Protein 3A7R (pdb70)

InterPro domains:
  IPR004143 Biotinyl protein ligase (BPL) and lipoyl protein ligase (LPL), catalytic domain [PF21948] (13-208)
  IPR004143 Biotinyl protein ligase (BPL) and lipoyl protein ligase (LPL), catalytic domain [PS51733] (29-216)
  IPR004562 Lipoyltransferase/lipoate-protein ligase [PTHR12561] (5-334)
  IPR004562 Lipoyltransferase/lipoate-protein ligase [TIGR00545] (1-329)
  IPR019491 Lipoate protein ligase, C-terminal [PF10437] (249-332)
  IPR023741 Lipoate-protein ligase A [MF_01602] (1-338)
  IPR045864 Class II Aminoacyl-tRNA synthetase/Biotinyl protein ligase (BPL) and lipoyl protein ligase (LPL) [G3DSA:3.30.930.10] (2-249)
  IPR045864 Class II Aminoacyl-tRNA synthetase/Biotinyl protein ligase (BPL) and lipoyl protein ligase (LPL) [SSF55681] (3-247)

GO terms:
  GO:0005829 cytosol (C, IDA)
  GO:0016979 lipoate-protein ligase activity (F, IDA)
  GO:0009249 protein lipoylation (P, IMP)
  GO:0016979 lipoate-protein ligase activity (F, IMP)
  GO:0017118 lipoyltransferase activity (F, IDA)
  GO:0009249 protein lipoylation (P, IDA)

B-factor: mean 19.33, std 10.92, range [5.21, 77.29]

CATH classification: 3.30.930.10 (+1 more: 3.30.390.50)

Secondary structure (DSSP, 8-state):
--EEEEEE----HHHHHHHHHHHHHH--TT-EEEEEE--SSEEEE-TT--HHHHS-HHHHHHTTPEEEE-SS-S--EEE-TTEEEEEEEEETTT--HHHHHHHHHHHHHHTT--EEEETTTEEEE--TTS-EEEEEEEEEE-SSEEEEEEEEESS--HHHHHHHTSPPP-EEEE-SPPP----B--GGGT-TT--HHHHHHHHHHHHHHHHT-----EEE-TTS----TTHHHHHHHHHSHHHHTTTSPPEEEEEEEEETTEEEEEEEEEETTEEEEEEEEE--S--HHHHHHHHHTTT-BSSHHHHHHHHHHTTTT-GGGHHHHHHHHHHHHHHH-

Solvent-accessible surface area: 15745 Å² total; per-residue (Å²): 117,45,9,60,8,0,35,9,79,4,100,30,2,52,10,0,8,0,0,3,52,7,2,0,132,83,7,72,81,107,28,48,0,0,1,1,10,44,0,42,44,0,0,5,0,0,90,38,0,4,0,9,79,19,1,1,10,71,64,5,95,111,66,133,8,96,8,0,0,15,28,0,37,30,19,11,41,2,6,16,74,13,0,0,4,2,0,12,4,8,6,74,141,74,28,66,63,84,48,6,20,47,4,0,37,88,1,1,104,83,45,61,3,98,19,104,60,42,80,207,51,24,9,17,2,154,44,153,124,32,82,30,29,0,1,9,14,8,55,38,100,36,195,62,34,0,1,2,12,6,14,0,10,6,98,5,61,56,88,62,25,58,48,4,19,77,35,46,193,31,118,16,76,38,145,40,90,94,33,128,164,51,170,41,16,10,0,25,127,62,41,114,61,14,59,26,111,84,1,9,114,13,1,16,82,14,2,10,82,90,44,67,52,155,34,158,43,67,103,20,33,71,136,158,91,15,143,23,75,105,9,78,128,19,62,64,128,13,35,30,39,102,17,3,44,4,66,5,34,41,10,41,6,63,5,71,67,171,25,135,35,7,8,4,60,0,56,0,49,1,89,172,2,76,0,54,130,15,51,29,96,43,88,11,166,69,49,55,3,4,118,29,1,18,57,112,0,125,43,13,27,1,71,6,66,60,0,46,106,46,0,64,56,1,34,130,103,45,78,147,23,78,134,31,2,119,62,0,0,65,40,0,5,36,22,3,90

Radius of gyration: 23.1 Å; Cα contacts (8 Å, |Δi|>4): 699; chains: 1; bounding box: 62×60×44 Å

Organism: Escherichia coli (strain K12) (NCBI:txid83333)

Nearest PDB structures (foldseek):
  4tvw-assembly1_A  TM=9.971E-01  e=3.485E-72  Escherichia coli
  3a7a-assembly1_A  TM=9.968E-01  e=8.208E-72  Escherichia coli K-12
  2e5a-assembly1_A  TM=9.126E-01  e=1.790E-37  Bos taurus
  8crj-assembly1_A  TM=8.082E-01  e=4.152E-35  Listeria monocytogenes
  5ij6-assembly1_A  TM=6.477E-01  e=2.217E-25  Enterococcus faecalis V583

Structure (mmCIF, N/CA/C/O backbone):
data_3A7R
#
_entry.id   3A7R
#
_cell.length_a   102.298
_cell.length_b   102.298
_cell.length_c   221.252
_cell.angle_alpha   90.00
_cell.angle_beta   90.00
_cell.angle_gamma   120.00
#
_symmetry.space_group_name_H-M   'P 61 2 2'
#
loop_
_entity.id
_entity.type
_entity.pdbx_description
1 polymer 'Lipoate-protein ligase A'
2 non-polymer "5'-O-[(R)-({5-[(3R)-1,2-DITHIOLAN-3-YL]PENTANOYL}OXY)(HYDROXY)PHOSPHORYL]ADENOSINE"
3 non-polymer 'SULFATE ION'
4 non-polymer 'MAGNESIUM ION'
5 water water
#
loop_
_atom_site.group_PDB
_atom_site.id
_atom_site.type_symbol
_atom_site.label_atom_id
_atom_site.label_alt_id
_atom_site.label_comp_id
_atom_site.label_asym_id
_atom_site.label_entity_id
_atom_site.label_seq_id
_atom_site.pdbx_PDB_ins_code
_atom_site.Cartn_x
_atom_site.Cartn_y
_atom_site.Cartn_z
_atom_site.occupancy
_atom_site.B_iso_or_equiv
_atom_site.auth_seq_id
_atom_site.auth_comp_id
_atom_site.auth_asym_id
_atom_site.auth_atom_id
_atom_site.pdbx_PDB_model_num
ATOM 1 N N . SER A 1 1 ? -39.558 -34.155 30.272 1.00 24.37 1 SER A N 1
ATOM 2 C CA . SER A 1 1 ? -38.839 -33.530 29.111 1.00 24.76 1 SER A CA 1
ATOM 3 C C . SER A 1 1 ? -38.586 -34.533 27.989 1.00 20.14 1 SER A C 1
ATOM 4 O O . SER A 1 1 ? -38.428 -35.726 28.246 1.00 23.15 1 SER A O 1
ATOM 7 N N . THR A 1 2 ? -38.658 -34.086 26.741 1.00 16.70 2 THR A N 1
ATOM 8 C CA . THR A 1 2 ? -38.437 -35.011 25.631 1.00 15.31 2 THR A CA 1
ATOM 9 C C . THR A 1 2 ? -37.002 -34.975 25.122 1.00 14.69 2 THR A C 1
ATOM 10 O O . THR A 1 2 ? -36.657 -35.745 24.240 1.00 15.29 2 THR A O 1
ATOM 14 N N . LEU A 1 3 ? -36.208 -34.018 25.591 1.00 11.74 3 LEU A N 1
ATOM 15 C CA . LEU A 1 3 ? -34.858 -33.826 25.058 1.00 12.99 3 LEU A CA 1
ATOM 16 C C . LEU A 1 3 ? -33.815 -34.427 25.983 1.00 13.34 3 LEU A C 1
ATOM 17 O O . LEU A 1 3 ? -33.974 -34.413 27.200 1.00 12.19 3 LEU A O 1
ATOM 22 N N . ARG A 1 4 ? -32.673 -34.798 25.411 1.00 12.43 4 ARG A N 1
ATOM 23 C CA . ARG A 1 4 ? -31.493 -35.031 26.214 1.00 11.38 4 ARG A CA 1
ATOM 24 C C . ARG A 1 4 ? -30.280 -34.438 25.507 1.00 11.50 4 ARG A C 1
ATOM 25 O O . ARG A 1 4 ? -30.183 -34.519 24.280 1.00 11.15 4 ARG A O 1
ATOM 33 N N . LEU A 1 5 ? -29.463 -33.711 26.266 1.00 9.88 5 LEU A N 1
ATOM 34 C CA . LEU A 1 5 ? -28.287 -33.015 25.747 1.00 9.51 5 LEU A CA 1
ATOM 35 C C . LEU A 1 5 ? -27.026 -33.573 26.393 1.00 10.45 5 LEU A C 1
ATOM 36 O O . LEU A 1 5 ? -26.869 -33.506 27.610 1.00 10.39 5 LEU A O 1
ATOM 41 N N . LEU A 1 6 ? -26.159 -34.193 25.595 1.00 9.58 6 LEU A N 1
ATOM 42 C CA . LEU A 1 6 ? -24.989 -34.881 26.153 1.00 9.37 6 LEU A CA 1
ATOM 43 C C . LEU A 1 6 ? -23.722 -34.328 25.515 1.00 10.18 6 LEU A C 1
ATOM 44 O O . LEU A 1 6 ? -23.672 -34.132 24.306 1.00 9.14 6 LEU A O 1
ATOM 49 N N . ILE A 1 7 ? -22.748 -33.980 26.340 1.00 8.82 7 ILE A N 1
ATOM 50 C CA . ILE A 1 7 ? -21.507 -33.385 25.849 1.00 10.27 7 ILE A CA 1
ATOM 51 C C . ILE A 1 7 ? -20.401 -34.291 26.339 1.00 11.19 7 ILE A C 1
ATOM 52 O O . ILE A 1 7 ? -20.244 -34.477 27.559 1.00 11.14 7 ILE A O 1
ATOM 57 N N . SER A 1 8 ? -19.567 -34.766 25.415 1.00 9.33 8 SER A N 1
ATOM 58 C CA . SER A 1 8 ? -18.445 -35.614 25.802 1.00 10.38 8 SER A CA 1
ATOM 59 C C . SER A 1 8 ? -17.200 -34.781 26.093 1.00 9.34 8 SER A C 1
ATOM 60 O O . SER A 1 8 ? -16.805 -33.938 25.277 1.00 9.64 8 SER A O 1
ATOM 63 N N . ASP A 1 9 ? -16.499 -35.121 27.174 1.00 10.06 9 ASP A N 1
ATOM 64 C CA . ASP A 1 9 ? -15.157 -34.585 27.414 1.00 9.96 9 ASP A CA 1
ATOM 65 C C . ASP A 1 9 ? -14.034 -35.540 26.967 1.00 12.39 9 ASP A C 1
ATOM 66 O O . ASP A 1 9 ? -12.860 -35.223 27.128 1.00 15.07 9 ASP A O 1
ATOM 71 N N . SER A 1 10 ? -14.380 -36.701 26.419 1.00 9.50 10 SER A N 1
ATOM 72 C CA . SER A 1 10 ? -13.346 -37.611 25.876 1.00 8.11 10 SER A CA 1
ATOM 73 C C . SER A 1 10 ? -12.960 -37.184 24.458 1.00 8.92 10 SER A C 1
ATOM 74 O O . SER A 1 10 ? -13.839 -36.822 23.667 1.00 9.67 10 SER A O 1
ATOM 77 N N . TYR A 1 11 ? -11.690 -37.388 24.092 1.00 7.70 11 TYR A N 1
ATOM 78 C CA . TYR A 1 11 ? -11.218 -37.195 22.712 1.00 9.57 11 TYR A CA 1
ATOM 79 C C . TYR A 1 11 ? -10.888 -38.531 22.030 1.00 10.69 11 TYR A C 1
ATOM 80 O O . TYR A 1 11 ? -10.224 -38.576 20.998 1.00 8.48 11 TYR A O 1
ATOM 89 N N . ASP A 1 12 ? -11.423 -39.607 22.588 1.00 8.64 12 ASP A N 1
ATOM 90 C CA . ASP A 1 12 ? -11.174 -40.961 22.088 1.00 8.12 12 ASP A CA 1
ATOM 91 C C . ASP A 1 12 ? -12.387 -41.407 21.262 1.00 8.00 12 ASP A C 1
ATOM 92 O O . ASP A 1 12 ? -13.482 -41.521 21.801 1.00 9.13 12 ASP A O 1
ATOM 97 N N . PRO A 1 13 ? -12.197 -41.636 19.945 1.00 8.82 13 PRO A N 1
ATOM 98 C CA . PRO A 1 13 ? -13.321 -42.005 19.094 1.00 9.19 13 PRO A CA 1
ATOM 99 C C . PRO A 1 13 ? -13.936 -43.332 19.511 1.00 8.65 13 PRO A C 1
ATOM 100 O O . PRO A 1 13 ? -15.140 -43.526 19.377 1.00 9.15 13 PRO A O 1
ATOM 104 N N . TRP A 1 14 ? -13.141 -44.226 20.091 1.00 9.65 14 TRP A N 1
ATOM 105 C CA . TRP A 1 14 ? -13.706 -45.516 20.451 1.00 7.76 14 TRP A CA 1
ATOM 106 C C . TRP A 1 14 ? -14.658 -45.330 21.634 1.00 6.78 14 TRP A C 1
ATOM 107 O O . TRP A 1 14 ? -15.703 -45.963 21.684 1.00 8.73 14 TRP A O 1
ATOM 118 N N . PHE A 1 15 ? -14.238 -44.514 22.602 1.00 8.27 15 PHE A N 1
ATOM 119 C CA . PHE A 1 15 ? -15.059 -44.174 23.770 1.00 9.82 15 PHE A CA 1
ATOM 120 C C . PHE A 1 15 ? -16.338 -43.448 23.312 1.00 8.47 15 PHE A C 1
ATOM 121 O O . PHE A 1 15 ? -17.446 -43.777 23.725 1.00 9.04 15 PHE A O 1
ATOM 129 N N . ASN A 1 16 ? -16.172 -42.451 22.453 1.00 8.89 16 ASN A N 1
ATOM 130 C CA . ASN A 1 16 ? -17.308 -41.622 22.042 1.00 8.70 16 ASN A CA 1
ATOM 131 C C . ASN A 1 16 ? -18.299 -42.377 21.166 1.00 10.00 16 ASN A C 1
ATOM 132 O O . ASN A 1 16 ? -19.509 -42.234 21.336 1.00 7.64 16 ASN A O 1
ATOM 137 N N . LEU A 1 17 ? -17.799 -43.246 20.283 1.00 7.58 17 LEU A N 1
ATOM 138 C CA . LEU A 1 17 ? -18.700 -44.114 19.525 1.00 8.79 17 LEU A CA 1
ATOM 139 C C . LEU A 1 17 ? -19.413 -45.137 20.411 1.00 9.29 17 LEU A C 1
ATOM 140 O O . LEU A 1 17 ? -20.566 -45.478 20.163 1.00 8.72 17 LEU A O 1
ATOM 145 N N . ALA A 1 18 ? -18.715 -45.694 21.401 1.00 7.85 18 ALA A N 1
ATOM 146 C CA . ALA A 1 18 ? -19.399 -46.609 22.321 1.00 7.52 18 ALA A CA 1
ATOM 147 C C . ALA A 1 18 ? -20.489 -45.903 23.145 1.00 9.42 18 ALA A C 1
ATOM 148 O O . ALA A 1 18 ? -21.565 -46.466 23.378 1.00 9.86 18 ALA A O 1
ATOM 150 N N . VAL A 1 19 ? -20.213 -44.681 23.588 1.00 8.12 19 VAL A N 1
ATOM 151 C CA . VAL A 1 19 ? -21.239 -43.865 24.275 1.00 9.50 19 VAL A CA 1
ATOM 152 C C . VAL A 1 19 ? -22.444 -43.633 23.344 1.00 9.62 19 VAL A C 1
ATOM 153 O O . VAL A 1 19 ? -23.595 -43.870 23.713 1.00 9.02 19 VAL A O 1
ATOM 157 N N . GLU A 1 20 ? -22.163 -43.229 22.115 1.00 9.29 20 GLU A N 1
ATOM 158 C CA . GLU A 1 20 ? -23.216 -42.986 21.130 1.00 10.48 20 GLU A CA 1
ATOM 159 C C . GLU A 1 20 ? -24.088 -44.227 20.930 1.00 13.06 20 GLU A C 1
ATOM 160 O O . GLU A 1 20 ? -25.324 -44.153 20.988 1.00 10.94 20 GLU A O 1
ATOM 166 N N . GLU A 1 21 ? -23.444 -45.379 20.763 1.00 8.66 21 GLU A N 1
ATOM 167 C CA . GLU A 1 21 ? -24.173 -46.635 20.569 1.00 10.67 21 GLU A CA 1
ATOM 168 C C . GLU A 1 21 ? -25.008 -47.053 21.799 1.00 10.75 21 GLU A C 1
ATOM 169 O O . GLU A 1 21 ? -26.176 -47.418 21.668 1.00 9.25 21 GLU A O 1
ATOM 175 N N . CYS A 1 22 ? -24.437 -46.971 22.996 1.00 9.68 22 CYS A N 1
ATOM 176 C CA . CYS A 1 22 ? -25.207 -47.344 24.187 1.00 12.19 22 CYS A CA 1
ATOM 177 C C . CYS A 1 22 ? -26.373 -46.368 24.440 1.00 12.55 22 CYS A C 1
ATOM 178 O O . CYS A 1 22 ? -27.461 -46.784 24.828 1.00 11.51 22 CYS A O 1
ATOM 181 N N . ILE A 1 23 ? -26.126 -45.071 24.286 1.00 9.67 23 ILE A N 1
ATOM 182 C CA . ILE A 1 23 ? -27.194 -44.084 24.464 1.00 11.03 23 ILE A CA 1
ATOM 183 C C . ILE A 1 23 ? -28.328 -44.376 23.491 1.00 11.09 23 ILE A C 1
ATOM 184 O O . ILE A 1 23 ? -29.517 -44.394 23.866 1.00 13.11 23 ILE A O 1
ATOM 189 N N . PHE A 1 24 ? -27.949 -44.632 22.244 1.00 11.22 24 PHE A N 1
ATOM 190 C CA . PHE A 1 24 ? -28.900 -44.873 21.159 1.00 14.16 24 PHE A CA 1
ATOM 191 C C . PHE A 1 24 ? -29.772 -46.111 21.442 1.00 16.81 24 PHE A C 1
ATOM 192 O O . PHE A 1 24 ? -31.002 -46.065 21.301 1.00 13.30 24 PHE A O 1
ATOM 200 N N . ARG A 1 25 ? -29.140 -47.199 21.879 1.00 16.96 25 ARG A N 1
ATOM 201 C CA . ARG A 1 25 ? -29.866 -48.452 22.158 1.00 18.30 25 ARG A CA 1
ATOM 202 C C . ARG A 1 25 ? -30.863 -48.291 23.303 1.00 16.81 25 ARG A C 1
ATOM 203 O O . ARG A 1 25 ? -31.852 -49.009 23.373 1.00 18.46 25 ARG A O 1
ATOM 211 N N . GLN A 1 26 ? -30.540 -47.425 24.253 1.00 15.05 26 GLN A N 1
ATOM 212 C CA . GLN A 1 26 ? -31.288 -47.345 25.502 1.00 19.78 26 GLN A CA 1
ATOM 213 C C . GLN A 1 26 ? -32.307 -46.193 25.462 1.00 19.85 26 GLN A C 1
ATOM 214 O O . GLN A 1 26 ? -33.177 -46.105 26.313 1.00 19.53 26 GLN A O 1
ATOM 220 N N . MET A 1 27 ? -32.272 -45.394 24.400 1.00 17.53 27 MET A N 1
ATOM 221 C CA . MET A 1 27 ? -33.087 -44.174 24.312 1.00 18.86 27 MET A CA 1
ATOM 222 C C . MET A 1 27 ? -34.588 -44.509 24.407 1.00 15.90 27 MET A C 1
ATOM 223 O O . MET A 1 27 ? -35.080 -45.340 23.646 1.00 14.51 27 MET A O 1
ATOM 228 N N . PRO A 1 28 ? -35.334 -43.817 25.289 1.00 18.65 28 PRO A N 1
ATOM 229 C CA . PRO A 1 28 ? -36.798 -43.999 25.288 1.00 20.39 28 PRO A CA 1
ATOM 230 C C . PRO A 1 28 ? -37.401 -43.616 23.936 1.00 20.93 28 PRO A C 1
ATOM 231 O O . PRO A 1 28 ? -36.936 -42.668 23.311 1.00 21.92 28 PRO A O 1
ATOM 235 N N . ALA A 1 29 ? -38.535 -44.217 23.594 1.00 22.50 29 ALA A N 1
ATOM 236 C CA . ALA A 1 29 ? -39.200 -44.000 22.302 1.00 22.36 29 ALA A CA 1
ATOM 237 C C . ALA A 1 29 ? -39.458 -42.527 21.947 1.00 20.58 29 ALA A C 1
ATOM 238 O O . ALA A 1 29 ? -39.420 -42.144 20.779 1.00 22.99 29 ALA A O 1
ATOM 240 N N . THR A 1 30 ? -39.802 -41.721 22.937 1.00 18.19 30 THR A N 1
ATOM 241 C CA . THR A 1 30 ? -40.272 -40.361 22.677 1.00 20.52 30 THR A CA 1
ATOM 242 C C . THR A 1 30 ? -39.128 -39.335 22.800 1.00 19.07 30 THR A C 1
ATOM 243 O O . THR A 1 30 ? -39.347 -38.133 22.688 1.00 17.92 30 THR A O 1
ATOM 247 N N . GLN A 1 31 ? -37.939 -39.798 23.158 1.00 13.62 31 GLN A N 1
ATOM 248 C CA . GLN A 1 31 ? -36.835 -38.873 23.415 1.00 14.42 31 GLN A CA 1
ATOM 249 C C . GLN A 1 31 ? -36.179 -38.381 22.120 1.00 13.32 31 GLN A C 1
ATOM 250 O O . GLN A 1 31 ? -36.140 -39.105 21.113 1.00 13.36 31 GLN A O 1
ATOM 256 N N . ARG A 1 32 ? -35.641 -37.162 22.158 1.00 11.12 32 ARG A N 1
ATOM 257 C CA . ARG A 1 32 ? -34.677 -36.704 21.148 1.00 11.57 32 ARG A CA 1
ATOM 258 C C . ARG A 1 32 ? -33.346 -36.343 21.803 1.00 11.39 32 ARG A C 1
ATOM 259 O O . ARG A 1 32 ? -33.314 -35.625 22.789 1.00 12.67 32 ARG A O 1
ATOM 267 N N . VAL A 1 33 ? -32.254 -36.859 21.255 1.00 11.07 33 VAL A N 1
ATOM 268 C CA . VAL A 1 33 ? -30.931 -36.713 21.870 1.00 9.40 33 VAL A CA 1
ATOM 269 C C . VAL A 1 33 ? -30.057 -35.843 20.981 1.00 7.11 33 VAL A C 1
ATOM 270 O O . VAL A 1 33 ? -30.018 -36.028 19.753 1.00 10.78 33 VAL A O 1
ATOM 274 N N . LEU A 1 34 ? -29.352 -34.899 21.595 1.00 7.74 34 LEU A N 1
ATOM 275 C CA . LEU A 1 34 ? -28.212 -34.274 20.942 1.00 9.16 34 LEU A CA 1
ATOM 276 C C . LEU A 1 34 ? -26.959 -34.638 21.710 1.00 8.35 34 LEU A C 1
ATOM 277 O O . LEU A 1 34 ? -26.882 -34.427 22.915 1.00 9.43 34 LEU A O 1
ATOM 282 N N . PHE A 1 35 ? -25.989 -35.204 21.001 1.00 7.88 35 PHE A N 1
ATOM 283 C CA . PHE A 1 35 ? -24.697 -35.556 21.584 1.00 8.10 35 PHE A CA 1
ATOM 284 C C . PHE A 1 35 ? -23.623 -34.778 20.822 1.00 8.08 35 PHE A C 1
ATOM 285 O O . PHE A 1 35 ? -23.590 -34.800 19.583 1.00 6.35 35 PHE A O 1
ATOM 293 N N . LEU A 1 36 ? -22.803 -34.033 21.562 1.00 7.19 36 LEU A N 1
ATOM 294 C CA . LEU A 1 36 ? -21.771 -33.183 20.968 1.00 9.78 36 LEU A CA 1
ATOM 295 C C . LEU A 1 36 ? -20.384 -33.651 21.446 1.00 9.97 36 LEU A C 1
ATOM 296 O O . LEU A 1 36 ? -20.184 -33.917 22.637 1.00 9.50 36 LEU A O 1
ATOM 301 N N . TRP A 1 37 ? -19.465 -33.843 20.506 1.00 11.68 37 TRP A N 1
ATOM 302 C CA . TRP A 1 37 ? -18.233 -34.582 20.783 1.00 10.85 37 TRP A CA 1
ATOM 303 C C . TRP A 1 37 ? -17.137 -34.242 19.776 1.00 10.87 37 TRP A C 1
ATOM 304 O O . TRP A 1 37 ? -17.419 -33.736 18.685 1.00 9.05 37 TRP A O 1
ATOM 315 N N . ARG A 1 38 ? -15.892 -34.456 20.188 1.00 10.12 38 ARG A N 1
ATOM 316 C CA . ARG A 1 38 ? -14.722 -34.296 19.321 1.00 9.67 38 ARG A CA 1
ATOM 317 C C . ARG A 1 38 ? -13.806 -35.507 19.503 1.00 12.49 38 ARG A C 1
ATOM 318 O O . ARG A 1 38 ? -13.699 -36.053 20.610 1.00 9.74 38 ARG A O 1
ATOM 326 N N . ASN A 1 39 ? -12.992 -35.779 18.486 1.00 9.28 39 ASN A N 1
ATOM 327 C CA . ASN A 1 39 ? -11.982 -36.829 18.574 1.00 10.97 39 ASN A CA 1
ATOM 328 C C . ASN A 1 39 ? -10.624 -36.263 18.186 1.00 10.84 39 ASN A C 1
ATOM 329 O O . ASN A 1 39 ? -10.505 -35.536 17.189 1.00 10.18 39 ASN A O 1
ATOM 334 N N . ALA A 1 40 ? -9.604 -36.581 18.970 1.00 10.85 40 ALA A N 1
ATOM 335 C CA . ALA A 1 40 ? -8.222 -36.274 18.576 1.00 10.42 40 ALA A CA 1
ATOM 336 C C . ALA A 1 40 ? -7.790 -37.226 17.451 1.00 12.98 40 ALA A C 1
ATOM 337 O O . ALA A 1 40 ? -8.314 -38.337 17.338 1.00 14.05 40 ALA A O 1
ATOM 339 N N . ASP A 1 41 ? -6.859 -36.774 16.615 1.00 11.85 41 ASP A N 1
ATOM 340 C CA . ASP A 1 41 ? -6.231 -37.604 15.564 1.00 12.71 41 ASP A CA 1
ATOM 341 C C . ASP A 1 41 ? -6.867 -38.971 15.320 1.00 10.92 41 ASP A C 1
ATOM 342 O O . ASP A 1 41 ? -6.372 -39.991 15.808 1.00 11.51 41 ASP A O 1
ATOM 347 N N . THR A 1 42 ? -7.827 -39.016 14.409 1.00 10.20 42 THR A N 1
ATOM 348 C CA . THR A 1 42 ? -8.544 -40.249 14.112 1.00 12.57 42 THR A CA 1
ATOM 349 C C . THR A 1 42 ? -8.928 -40.217 12.641 1.00 11.05 42 THR A C 1
ATOM 350 O O . THR A 1 42 ? -9.240 -39.147 12.106 1.00 12.39 42 THR A O 1
ATOM 354 N N . VAL A 1 43 ? -8.992 -41.385 12.011 1.00 10.75 43 VAL A N 1
ATOM 355 C CA . VAL A 1 43 ? -9.753 -41.532 10.764 1.00 11.84 43 VAL A CA 1
ATOM 356 C C . VAL A 1 43 ? -10.937 -42.462 11.026 1.00 13.21 43 VAL A C 1
ATOM 357 O O . VAL A 1 43 ? -10.785 -43.511 11.662 1.00 11.27 43 VAL A O 1
ATOM 361 N N . VAL A 1 44 ? -12.140 -41.980 10.719 1.00 10.56 44 VAL A N 1
ATOM 362 C CA . VAL A 1 44 ? -13.337 -42.769 10.981 1.00 8.34 44 VAL A CA 1
ATOM 363 C C . VAL A 1 44 ? -13.867 -43.254 9.653 1.00 9.18 44 VAL A C 1
ATOM 364 O O . VAL A 1 44 ? -14.079 -42.461 8.744 1.00 9.74 44 VAL A O 1
ATOM 368 N N . ILE A 1 45 ? -14.084 -44.556 9.539 1.00 8.22 45 ILE A N 1
ATOM 369 C CA . ILE A 1 45 ? -14.559 -45.126 8.296 1.00 10.45 45 ILE A CA 1
ATOM 370 C C . ILE A 1 45 ? -15.961 -45.674 8.502 1.00 10.65 45 ILE A C 1
ATOM 371 O O . ILE A 1 45 ? -16.344 -46.022 9.617 1.00 10.58 45 ILE A O 1
ATOM 376 N N . GLY A 1 46 ? -16.707 -45.806 7.410 1.00 11.21 46 GLY A N 1
ATOM 377 C CA . GLY A 1 46 ? -18.071 -46.302 7.487 1.00 9.88 46 GLY A CA 1
ATOM 378 C C . GLY A 1 46 ? -18.090 -47.800 7.700 1.00 13.04 46 GLY A C 1
ATOM 379 O O . GLY A 1 46 ? -17.083 -48.484 7.501 1.00 10.54 46 GLY A O 1
ATOM 380 N N . ARG A 1 47 ? -19.250 -48.298 8.097 1.00 11.36 47 ARG A N 1
ATOM 381 C CA . ARG A 1 47 ? -19.423 -49.665 8.563 1.00 13.83 47 ARG A CA 1
ATOM 382 C C . ARG A 1 47 ? -18.926 -50.679 7.533 1.00 14.99 47 ARG A C 1
ATOM 383 O O . ARG A 1 47 ? -18.420 -51.730 7.893 1.00 14.47 47 ARG A O 1
ATOM 391 N N . ALA A 1 48 ? -19.119 -50.369 6.254 1.00 15.03 48 ALA A N 1
ATOM 392 C CA . ALA A 1 48 ? -18.862 -51.318 5.167 1.00 16.84 48 ALA A CA 1
ATOM 393 C C . ALA A 1 48 ? -17.550 -51.013 4.429 1.00 14.44 48 ALA A C 1
ATOM 394 O O . ALA A 1 48 ? -17.391 -51.367 3.264 1.00 14.75 48 ALA A O 1
ATOM 396 N N . GLN A 1 49 ? -16.637 -50.292 5.066 1.00 11.02 49 GLN A N 1
ATOM 397 C CA . GLN A 1 49 ? -15.431 -49.872 4.364 1.00 10.65 49 GLN A CA 1
ATOM 398 C C . GLN A 1 49 ? -14.217 -50.775 4.583 1.00 12.86 49 GLN A C 1
ATOM 399 O O . GLN A 1 49 ? -14.104 -51.471 5.585 1.00 11.77 49 GLN A O 1
ATOM 405 N N . ASN A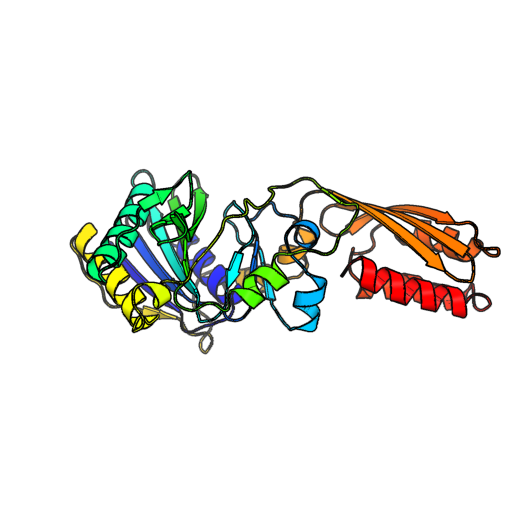 1 50 ? -13.312 -50.732 3.617 1.00 13.36 50 ASN A N 1
ATOM 406 C CA . ASN A 1 50 ? -12.015 -51.370 3.724 1.00 12.69 50 ASN A CA 1
ATOM 407 C C . ASN A 1 50 ? -10.967 -50.312 4.070 1.00 9.59 50 ASN A C 1
ATOM 408 O O . ASN A 1 50 ? -10.719 -49.408 3.279 1.00 11.95 50 ASN A O 1
ATOM 413 N N . PRO A 1 51 ? -10.376 -50.384 5.279 1.00 10.27 51 PRO A N 1
ATOM 414 C CA . PRO A 1 51 ? -9.504 -49.310 5.741 1.00 10.86 51 PRO A CA 1
ATOM 415 C C . PRO A 1 51 ? -8.261 -49.153 4.875 1.00 13.15 51 PRO A C 1
ATOM 416 O O . PRO A 1 51 ? -7.793 -48.031 4.655 1.00 11.15 51 PRO A O 1
ATOM 420 N N . TRP A 1 52 ? -7.691 -50.279 4.460 1.00 13.51 52 TRP A N 1
ATOM 421 C CA . TRP A 1 52 ? -6.432 -50.272 3.713 1.00 13.31 52 TRP A CA 1
ATOM 422 C C . TRP A 1 52 ? -6.633 -49.599 2.345 1.00 14.58 52 TRP A C 1
ATOM 423 O O . TRP A 1 52 ? -5.699 -49.031 1.789 1.00 14.68 52 TRP A O 1
ATOM 434 N N . LYS A 1 53 ? -7.848 -49.698 1.803 1.00 13.83 53 LYS A N 1
ATOM 435 C CA . LYS A 1 53 ? -8.204 -49.038 0.541 1.00 14.63 53 LYS A CA 1
ATOM 436 C C . LYS A 1 53 ? -8.603 -47.565 0.701 1.00 16.31 53 LYS A C 1
ATOM 437 O O . LYS A 1 53 ? -8.316 -46.741 -0.170 1.00 16.33 53 LYS A O 1
ATOM 443 N N . GLU A 1 54 ? -9.188 -47.225 1.846 1.00 15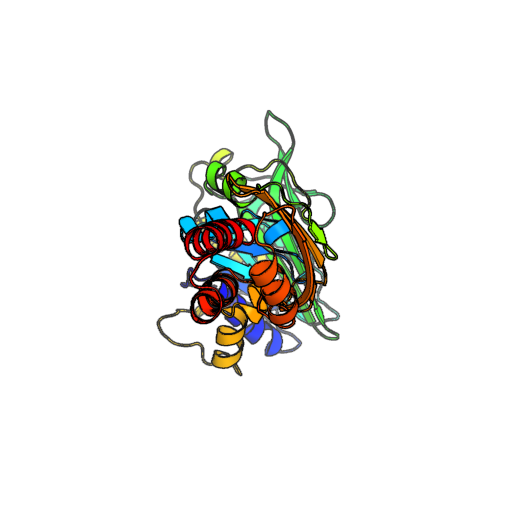.11 54 GLU A N 1
ATOM 444 C CA . GLU A 1 54 ? -9.796 -45.907 2.050 1.00 16.52 54 GLU A CA 1
ATOM 445 C C . GLU A 1 54 ? -8.915 -44.884 2.770 1.00 17.26 54 GLU A C 1
ATOM 446 O O . GLU A 1 54 ? -9.226 -43.693 2.759 1.00 19.78 54 GLU A O 1
ATOM 452 N N . CYS A 1 55 ? -7.867 -45.335 3.457 1.00 14.64 55 CYS A N 1
ATOM 453 C CA . CYS A 1 55 ? -6.988 -44.393 4.158 1.00 14.30 55 CYS A CA 1
ATOM 454 C C . CYS A 1 55 ? -5.569 -44.920 4.252 1.00 17.03 55 CYS A C 1
ATOM 455 O O . CYS A 1 55 ? -5.308 -46.078 3.944 1.00 18.44 55 CYS A O 1
ATOM 458 N N . ASN A 1 56 ? -4.639 -44.049 4.613 1.00 16.64 56 ASN A N 1
ATOM 459 C CA . ASN A 1 56 ? -3.256 -44.454 4.693 1.00 16.76 56 ASN A CA 1
ATOM 460 C C . ASN A 1 56 ? -2.944 -45.091 6.042 1.00 16.24 56 ASN A C 1
ATOM 461 O O . ASN A 1 56 ? -2.451 -44.435 6.942 1.00 14.58 56 ASN A O 1
ATOM 466 N N . THR A 1 57 ? -3.302 -46.362 6.180 1.00 15.78 57 THR A N 1
ATOM 467 C CA . THR A 1 57 ? -3.225 -47.059 7.449 1.00 15.68 57 THR A CA 1
ATOM 468 C C . THR A 1 57 ? -1.779 -47.119 7.938 1.00 17.23 57 THR A C 1
ATOM 469 O O . THR A 1 57 ? -1.515 -47.120 9.147 1.00 14.77 57 THR A O 1
ATOM 473 N N . ARG A 1 58 ? -0.838 -47.111 6.997 1.00 16.32 58 ARG A N 1
ATOM 474 C CA . ARG A 1 58 ? 0.580 -47.116 7.357 1.00 16.73 58 ARG A CA 1
ATOM 475 C C . ARG A 1 58 ? 1.005 -45.814 8.024 1.00 16.51 58 ARG A C 1
ATOM 476 O O . ARG A 1 58 ? 1.591 -45.826 9.108 1.00 16.40 58 ARG A O 1
ATOM 484 N N . ARG A 1 59 ? 0.718 -44.687 7.373 1.00 16.59 59 ARG A N 1
ATOM 485 C CA . ARG A 1 59 ? 1.030 -43.386 7.946 1.00 17.91 59 ARG A CA 1
ATOM 486 C C . ARG A 1 59 ? 0.314 -43.199 9.285 1.00 16.66 59 ARG A C 1
ATOM 487 O O . ARG A 1 59 ? 0.887 -42.675 10.237 1.00 15.94 59 ARG A O 1
ATOM 495 N N . MET A 1 60 ? -0.947 -43.614 9.353 1.00 14.97 60 MET A N 1
ATOM 496 C CA . MET A 1 60 ? -1.703 -43.495 10.603 1.00 15.69 60 MET A CA 1
ATOM 497 C C . MET A 1 60 ? -0.976 -44.219 11.740 1.00 16.85 60 MET A C 1
ATOM 498 O O . MET A 1 60 ? -0.874 -43.714 12.857 1.00 15.28 60 MET A O 1
ATOM 503 N N . GLU A 1 61 ? -0.565 -45.451 11.472 1.00 16.65 61 GLU A N 1
ATOM 504 C CA . GLU A 1 61 ? 0.116 -46.258 12.483 1.00 18.39 61 GLU A CA 1
ATOM 505 C C . GLU A 1 61 ? 1.424 -45.619 12.948 1.00 17.60 61 GLU A C 1
ATOM 506 O O . GLU A 1 61 ? 1.673 -45.522 14.139 1.00 18.41 61 GLU A O 1
ATOM 512 N N . GLU A 1 62 ? 2.198 -45.087 12.008 1.00 19.54 62 GLU A N 1
ATOM 513 C CA . GLU A 1 62 ? 3.422 -44.363 12.336 1.00 21.49 62 GLU A CA 1
ATOM 514 C C . GLU A 1 62 ? 3.136 -43.146 13.222 1.00 21.53 62 GLU A C 1
ATOM 515 O O . GLU A 1 62 ? 3.935 -42.802 14.078 1.00 18.20 62 GLU A O 1
ATOM 521 N N . ASP A 1 63 ? 2.054 -42.434 12.933 1.00 20.93 63 ASP A N 1
ATOM 522 C CA . ASP A 1 63 ? 1.815 -41.138 13.560 1.00 19.43 63 ASP A CA 1
ATOM 523 C C . ASP A 1 63 ? 0.814 -41.245 14.714 1.00 19.50 63 ASP A C 1
ATOM 524 O O . ASP A 1 63 ? 0.334 -40.233 15.211 1.00 21.47 63 ASP A O 1
ATOM 529 N N . ASN A 1 64 ? 0.477 -42.473 15.103 1.00 18.18 64 ASN A N 1
ATOM 530 C CA . ASN A 1 64 ? -0.502 -42.730 16.166 1.00 19.96 64 ASN A CA 1
ATOM 531 C C . ASN A 1 64 ? -1.836 -42.025 15.890 1.00 19.79 64 ASN A C 1
ATOM 532 O O . ASN A 1 64 ? -2.436 -41.422 16.780 1.00 21.04 64 ASN A O 1
ATOM 537 N N . VAL A 1 65 ? -2.279 -42.096 14.641 1.00 18.36 65 VAL A N 1
ATOM 538 C CA . VAL A 1 65 ? -3.650 -41.756 14.294 1.00 16.02 65 VAL A CA 1
ATOM 539 C C . VAL A 1 65 ? -4.540 -42.992 14.397 1.00 16.26 65 VAL A C 1
ATOM 540 O O . VAL A 1 65 ? -4.304 -43.992 13.741 1.00 14.66 65 VAL A O 1
ATOM 544 N N . ARG A 1 66 ? -5.598 -42.883 15.192 1.00 15.12 66 ARG A N 1
ATOM 545 C CA . ARG A 1 66 ? -6.493 -44.003 15.500 1.00 14.82 66 ARG A CA 1
ATOM 546 C C . ARG A 1 66 ? -7.464 -44.292 14.351 1.00 13.15 66 ARG A C 1
ATOM 547 O O . ARG A 1 66 ? -8.020 -43.365 13.766 1.00 14.89 66 ARG A O 1
ATOM 555 N N . LEU A 1 67 ? -7.654 -45.564 14.000 1.00 10.37 67 LEU A N 1
ATOM 556 C CA . LEU A 1 67 ? -8.726 -45.940 13.071 1.00 10.26 67 LEU A CA 1
ATOM 557 C C . LEU A 1 67 ? -9.951 -46.275 13.912 1.00 12.09 67 LEU A C 1
ATOM 558 O O . LEU A 1 67 ? -9.868 -47.109 14.817 1.00 11.68 67 LEU A O 1
ATOM 563 N N . ALA A 1 68 ? -11.105 -45.762 13.503 1.00 9.00 68 ALA A N 1
ATOM 564 C CA . ALA A 1 68 ? -12.351 -46.185 14.109 1.00 9.16 68 ALA A CA 1
ATOM 565 C C . ALA A 1 68 ? -13.364 -46.479 13.025 1.00 9.75 68 ALA A C 1
ATOM 566 O O . ALA A 1 68 ? -13.592 -45.660 12.127 1.00 10.57 68 ALA A O 1
ATOM 568 N N . ARG A 1 69 ? -13.926 -47.681 13.071 1.00 10.02 69 ARG A N 1
ATOM 569 C CA . ARG A 1 69 ? -15.073 -48.003 12.240 1.00 9.22 69 ARG A CA 1
ATOM 570 C C . ARG A 1 69 ? -16.338 -47.630 12.999 1.00 11.52 69 ARG A C 1
ATOM 571 O O . ARG A 1 69 ? -16.559 -48.085 14.131 1.00 10.02 69 ARG A O 1
ATOM 579 N N . ARG A 1 70 ? -17.201 -46.854 12.345 1.00 9.30 70 ARG A N 1
ATOM 580 C CA . ARG A 1 70 ? -18.487 -46.503 12.937 1.00 10.59 70 ARG A CA 1
ATOM 581 C C . ARG A 1 70 ? -19.587 -47.443 12.433 1.00 10.75 70 ARG A C 1
ATOM 582 O O . ARG A 1 70 ? -19.379 -48.223 11.491 1.00 10.60 70 ARG A O 1
ATOM 590 N N . SER A 1 71 ? -20.780 -47.323 13.010 1.00 8.11 71 SER A N 1
ATOM 591 C CA . SER A 1 71 ? -21.855 -48.264 12.744 1.00 13.07 71 SER A CA 1
ATOM 592 C C . SER A 1 71 ? -22.744 -47.744 11.619 1.00 14.31 71 SER A C 1
ATOM 593 O O . SER A 1 71 ? -23.488 -48.507 10.993 1.00 15.21 71 SER A O 1
ATOM 596 N N . SER A 1 72 ? -22.593 -46.463 11.295 1.00 11.11 72 SER A N 1
ATOM 597 C CA . SER A 1 72 ? -23.324 -45.877 10.171 1.00 12.73 72 SER A CA 1
ATOM 598 C C . SER A 1 72 ? -22.650 -46.190 8.832 1.00 13.87 72 SER A C 1
ATOM 599 O O . SER A 1 72 ? -21.518 -46.676 8.795 1.00 12.56 72 SER A O 1
ATOM 602 N N . GLY A 1 73 ? -23.316 -45.818 7.740 1.00 12.35 73 GLY A N 1
ATOM 603 C CA . GLY A 1 73 ? -22.743 -45.942 6.388 1.00 14.16 73 GLY A CA 1
ATOM 604 C C . GLY A 1 73 ? -21.758 -44.847 6.000 1.00 15.51 73 GLY A C 1
ATOM 605 O O . GLY A 1 73 ? -21.274 -44.079 6.855 1.00 11.00 73 GLY A O 1
ATOM 606 N N . GLY A 1 74 ? -21.433 -44.791 4.704 1.00 12.83 74 GLY A N 1
ATOM 607 C CA . GLY A 1 74 ? -20.653 -43.691 4.161 1.00 10.61 74 GLY A CA 1
ATOM 608 C C . GLY A 1 74 ? -19.144 -43.879 4.226 1.00 12.38 74 GLY A C 1
ATOM 609 O O . GLY A 1 74 ? -18.643 -45.007 4.336 1.00 12.24 74 GLY A O 1
ATOM 610 N N . GLY A 1 75 ? -18.418 -42.787 4.026 1.00 10.67 75 GLY A N 1
ATOM 611 C CA . GLY A 1 75 ? -16.997 -42.860 3.721 1.00 11.96 75 GLY A CA 1
ATOM 612 C C . GLY A 1 75 ? -16.069 -42.417 4.847 1.00 12.27 75 GLY A C 1
ATOM 613 O O . GLY A 1 75 ? -16.501 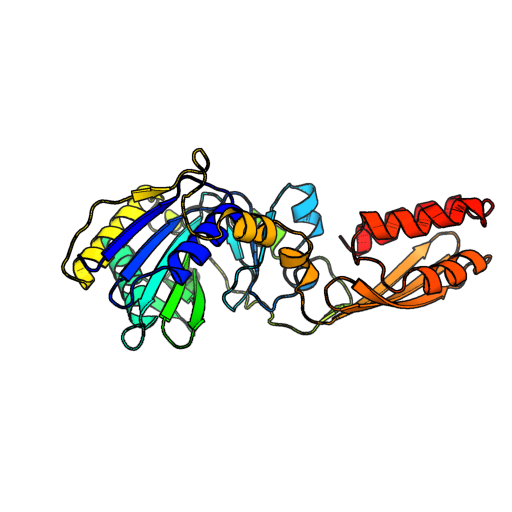-42.178 5.985 1.00 11.02 75 GLY A O 1
ATOM 614 N N . ALA A 1 76 ? -14.805 -42.208 4.492 1.00 11.36 76 ALA A N 1
ATOM 615 C CA . ALA A 1 76 ? -13.719 -42.062 5.457 1.00 9.72 76 ALA A CA 1
ATOM 616 C C . ALA A 1 76 ? -13.431 -40.590 5.659 1.00 10.15 76 ALA A C 1
ATOM 617 O O . ALA A 1 76 ? -13.208 -39.867 4.673 1.00 11.11 76 ALA A O 1
ATOM 619 N N . VAL A 1 77 ? -13.409 -40.149 6.921 1.00 8.68 77 VAL A N 1
ATOM 620 C CA . VAL A 1 77 ? -13.124 -38.750 7.245 1.00 8.55 77 VAL A CA 1
ATOM 621 C C . VAL A 1 77 ? -12.041 -38.668 8.306 1.00 9.64 77 VAL A C 1
ATOM 622 O O . VAL A 1 77 ? -11.868 -39.588 9.088 1.00 9.61 77 VAL A O 1
ATOM 626 N N . PHE A 1 78 ? -11.367 -37.528 8.370 1.00 9.51 78 PHE A N 1
ATOM 627 C CA . PHE A 1 78 ? -10.312 -37.315 9.359 1.00 9.98 78 PHE A CA 1
ATOM 628 C C . PHE A 1 78 ? -10.781 -36.320 10.419 1.00 10.65 78 PHE A C 1
ATOM 629 O O . PHE A 1 78 ? -11.429 -35.322 10.087 1.00 11.17 78 PHE A O 1
ATOM 637 N N . HIS A 1 79 ? -10.510 -36.640 11.689 1.00 9.38 79 HIS A N 1
ATOM 638 C CA . HIS A 1 79 ? -10.891 -35.812 12.832 1.00 10.54 79 HIS A CA 1
ATOM 639 C C . HIS A 1 79 ? -9.618 -35.422 13.542 1.00 11.14 79 HIS A C 1
ATOM 640 O O . HIS A 1 79 ? -8.818 -36.285 13.905 1.00 10.75 79 HIS A O 1
ATOM 647 N N . ASP A 1 80 ? -9.494 -34.138 13.854 1.00 10.73 80 ASP A N 1
ATOM 648 C CA . ASP A 1 80 ? -8.658 -33.692 14.957 1.00 9.68 80 ASP A CA 1
ATOM 649 C C . ASP A 1 80 ? -9.482 -32.711 15.794 1.00 12.14 80 ASP A C 1
ATOM 650 O O . ASP A 1 80 ? -10.713 -32.665 15.659 1.00 9.40 80 ASP A O 1
ATOM 655 N N . LEU A 1 81 ? -8.860 -32.096 16.792 1.00 10.57 81 LEU A N 1
ATOM 656 C CA . LEU A 1 81 ? -9.622 -31.218 17.678 1.00 11.90 81 LEU A CA 1
ATOM 657 C C . LEU A 1 81 ? -10.230 -30.018 16.935 1.00 11.96 81 LEU A C 1
ATOM 658 O O . LEU A 1 81 ? -11.108 -29.340 17.465 1.00 12.24 81 LEU A O 1
ATOM 663 N N . GLY A 1 82 ? -9.740 -29.739 15.729 1.00 13.03 82 GLY A N 1
ATOM 664 C CA . GLY A 1 82 ? -10.360 -28.716 14.863 1.00 11.82 82 GLY A CA 1
ATOM 665 C C . GLY A 1 82 ? -11.644 -29.159 14.175 1.00 10.13 82 GLY A C 1
ATOM 666 O O . GLY A 1 82 ? -12.234 -28.418 13.376 1.00 12.03 82 GLY A O 1
ATOM 667 N N . ASN A 1 83 ? -12.048 -30.396 14.440 1.00 11.33 83 ASN A N 1
ATOM 668 C CA . ASN A 1 83 ? -13.279 -30.952 13.890 1.00 11.18 83 ASN A CA 1
ATOM 669 C C . ASN A 1 83 ? -14.272 -31.147 15.036 1.00 10.97 83 ASN A C 1
ATOM 670 O O . ASN A 1 83 ? -13.892 -31.614 16.106 1.00 11.00 83 ASN A O 1
ATOM 675 N N . THR A 1 84 ? -15.532 -30.788 14.805 1.00 10.56 84 THR A N 1
ATOM 676 C CA . THR A 1 84 ? -16.578 -30.959 15.804 1.00 11.77 84 THR A CA 1
ATOM 677 C C . THR A 1 84 ? -17.625 -31.934 15.259 1.00 11.62 84 THR A C 1
ATOM 678 O O . THR A 1 84 ? -17.928 -31.898 14.071 1.00 12.77 84 THR A O 1
ATOM 682 N N . CYS A 1 85 ? -18.079 -32.871 16.096 1.00 9.33 85 CYS A N 1
ATOM 683 C CA . CYS A 1 85 ? -19.108 -33.849 15.714 1.00 7.41 85 CYS A CA 1
ATOM 684 C C . CYS A 1 85 ? -20.422 -33.564 16.422 1.00 9.65 85 CYS A C 1
ATOM 685 O O . CYS A 1 85 ? -20.431 -33.185 17.594 1.00 7.14 85 CYS A O 1
ATOM 688 N N . PHE A 1 86 ? -21.530 -33.919 15.772 1.00 9.31 86 PHE A N 1
ATOM 689 C CA . PHE A 1 86 ? -22.827 -33.892 16.434 1.00 9.22 86 PHE A CA 1
ATOM 690 C C . PHE A 1 86 ? -23.487 -35.222 16.130 1.00 11.10 86 PHE A C 1
ATOM 691 O O . PHE A 1 86 ? -23.310 -35.758 15.039 1.00 9.60 86 PHE A O 1
ATOM 699 N N . THR A 1 87 ? -24.314 -35.701 17.057 1.00 8.54 87 THR A N 1
ATOM 700 C CA . THR A 1 87 ? -25.236 -36.773 16.765 1.00 7.64 87 THR A CA 1
ATOM 701 C C . THR A 1 87 ? -26.631 -36.350 17.216 1.00 10.59 87 THR A C 1
ATOM 702 O O . THR A 1 87 ? -26.795 -35.905 18.351 1.00 9.32 87 THR A O 1
ATOM 706 N N . PHE A 1 88 ? -27.617 -36.515 16.331 1.00 8.40 88 PHE A N 1
ATOM 707 C CA . PHE A 1 88 ? -29.032 -36.348 16.663 1.00 8.39 88 PHE A CA 1
ATOM 708 C C . PHE A 1 88 ? -29.761 -37.692 16.558 1.00 8.63 88 PHE A C 1
ATOM 709 O O . PHE A 1 88 ? -29.694 -38.361 15.526 1.00 10.44 88 PHE A O 1
ATOM 717 N N . MET A 1 89 ? -30.439 -38.095 17.627 1.00 8.25 89 MET A N 1
ATOM 718 C CA . MET A 1 89 ? -31.161 -39.369 17.647 1.00 9.61 89 MET A CA 1
ATOM 719 C C . MET A 1 89 ? -32.632 -39.072 17.868 1.00 11.08 89 MET A C 1
ATOM 720 O O . MET A 1 89 ? -32.962 -38.117 18.557 1.00 9.34 89 MET A O 1
ATOM 725 N N . ALA A 1 90 ? -33.501 -39.926 17.334 1.00 9.60 90 ALA A N 1
ATOM 726 C CA . ALA A 1 90 ? -34.936 -39.832 17.601 1.00 11.67 90 ALA A CA 1
ATOM 727 C C . ALA A 1 90 ? -35.580 -41.181 17.317 1.00 13.15 90 ALA A C 1
ATOM 728 O O . ALA A 1 90 ? -35.062 -41.970 16.516 1.00 10.59 90 ALA A O 1
ATOM 730 N N . GLY A 1 91 ? -36.739 -41.416 17.923 1.00 12.67 91 GLY A N 1
ATOM 731 C CA . GLY A 1 91 ? -37.544 -42.588 17.604 1.00 15.00 91 GLY A CA 1
ATOM 732 C C . GLY A 1 91 ? -38.253 -42.458 16.269 1.00 16.54 91 GLY A C 1
ATOM 733 O O . GLY A 1 91 ? -38.434 -41.353 15.745 1.00 15.55 91 GLY A O 1
ATOM 734 N N . LYS A 1 92 ? -38.596 -43.598 15.678 1.00 16.79 92 LYS A N 1
ATOM 735 C CA . LYS A 1 92 ? -39.505 -43.620 14.544 1.00 20.37 92 LYS A CA 1
ATOM 736 C C . LYS A 1 92 ? -40.923 -43.730 15.091 1.00 22.47 92 LYS A C 1
ATOM 737 O O . LYS A 1 92 ? -41.128 -44.334 16.139 1.00 20.79 92 LYS A O 1
ATOM 743 N N . PRO A 1 93 ? -41.905 -43.157 14.381 1.00 23.47 93 PRO A N 1
ATOM 744 C CA . PRO A 1 93 ? -41.785 -42.722 12.998 1.00 23.29 93 PRO A CA 1
ATOM 745 C C . PRO A 1 93 ? -41.385 -41.251 12.843 1.00 23.38 93 PRO A C 1
ATOM 746 O O . PRO A 1 93 ? -41.248 -40.765 11.723 1.00 18.66 93 PRO A O 1
ATOM 750 N N . GLU A 1 94 ? -41.100 -40.570 13.948 1.00 20.85 94 GLU A N 1
ATOM 751 C CA . GLU A 1 94 ? -40.727 -39.161 13.861 1.00 22.30 94 GLU A CA 1
ATOM 752 C C . GLU A 1 94 ? -39.354 -38.932 13.205 1.00 19.64 94 GLU A C 1
ATOM 753 O O . GLU A 1 94 ? -39.146 -37.931 12.513 1.00 18.57 94 GLU A O 1
ATOM 759 N N . TYR A 1 95 ? -38.420 -39.860 13.414 1.00 18.44 95 TYR A N 1
ATOM 760 C CA . TYR A 1 95 ? -37.023 -39.664 12.989 1.00 15.02 95 TYR A CA 1
ATOM 761 C C . TYR A 1 95 ? -36.949 -39.216 11.534 1.00 17.78 95 TYR A C 1
ATOM 762 O O . TYR A 1 95 ? -37.516 -39.860 10.651 1.00 16.46 95 TYR A O 1
ATOM 771 N N . ASP A 1 96 ? -36.189 -38.159 11.274 1.00 16.69 96 ASP A N 1
ATOM 772 C CA . ASP A 1 96 ? -36.015 -37.663 9.912 1.00 16.47 96 ASP A CA 1
ATOM 773 C C . ASP A 1 96 ? -34.737 -36.851 9.837 1.00 17.10 96 ASP A C 1
ATOM 774 O O . ASP A 1 96 ? -34.604 -35.838 10.532 1.00 14.68 96 ASP A O 1
ATOM 779 N N . LYS A 1 97 ? -33.743 -37.353 9.103 1.00 16.01 97 LYS A N 1
ATOM 780 C CA . LYS A 1 97 ? -32.426 -36.706 9.087 1.00 19.26 97 LYS A CA 1
ATOM 781 C C . LYS A 1 97 ? -32.468 -35.296 8.524 1.00 15.40 97 LYS A C 1
ATOM 782 O O . LYS A 1 97 ? -31.552 -34.510 8.739 1.00 13.96 97 LYS A O 1
ATOM 788 N N . THR A 1 98 ? -33.549 -34.953 7.832 1.00 16.66 98 THR A N 1
ATOM 789 C CA . THR A 1 98 ? -33.696 -33.604 7.312 1.00 15.92 98 THR A CA 1
ATOM 790 C C . THR A 1 98 ? -33.856 -32.595 8.447 1.00 13.88 98 THR A C 1
ATOM 791 O O . THR A 1 98 ? -33.367 -31.470 8.359 1.00 15.32 98 THR A O 1
ATOM 795 N N . ILE A 1 99 ? -34.472 -33.025 9.545 1.00 12.83 99 ILE A N 1
ATOM 796 C CA . ILE A 1 99 ? -34.716 -32.145 10.690 1.00 12.47 99 ILE A CA 1
ATOM 797 C C . ILE A 1 99 ? -33.415 -31.716 11.356 1.00 11.19 99 ILE A C 1
ATOM 798 O O . ILE A 1 99 ? -33.151 -30.526 11.511 1.00 9.70 99 ILE A O 1
ATOM 803 N N . SER A 1 100 ? -32.538 -32.681 11.609 1.00 8.81 100 SER A N 1
ATOM 804 C CA . SER A 1 100 ? -31.266 -32.377 12.229 1.00 10.61 100 SER A CA 1
ATOM 805 C C . SER A 1 100 ? -30.329 -31.631 11.282 1.00 10.87 100 SER A C 1
ATOM 806 O O . SER A 1 100 ? -29.598 -30.728 11.710 1.00 9.32 100 SER A O 1
ATOM 809 N N . THR A 1 101 ? -30.416 -31.918 9.984 1.00 10.02 101 THR A N 1
ATOM 810 C CA . THR A 1 101 ? -29.668 -31.092 9.023 1.00 11.82 101 THR A CA 1
ATOM 811 C C . THR A 1 101 ? -30.097 -29.627 9.096 1.00 10.33 101 THR A C 1
ATOM 812 O O . THR A 1 101 ? -29.269 -28.719 9.094 1.00 9.47 101 THR A O 1
ATOM 816 N N . SER A 1 102 ? -31.402 -29.388 9.181 1.00 10.27 102 SER A N 1
ATOM 817 C CA . SER A 1 102 ? -31.886 -28.008 9.189 1.00 9.88 102 SER A CA 1
ATOM 818 C C . SER A 1 102 ? -31.494 -27.317 10.504 1.00 10.14 102 SER A C 1
ATOM 819 O O . SER A 1 102 ? -31.220 -26.114 10.533 1.00 11.03 102 SER A O 1
ATOM 822 N N . ILE A 1 103 ? -31.378 -28.096 11.581 1.00 11.04 103 ILE A N 1
ATOM 823 C CA . ILE A 1 103 ? -30.949 -27.546 12.885 1.00 8.81 103 ILE A CA 1
ATOM 824 C C . ILE A 1 103 ? -29.507 -27.070 12.825 1.00 8.85 103 ILE A C 1
ATOM 825 O O . ILE A 1 103 ? -29.190 -25.951 13.253 1.00 7.69 103 ILE A O 1
ATOM 830 N N . VAL A 1 104 ? -28.647 -27.868 12.192 1.00 8.29 104 VAL A N 1
ATOM 831 C CA . VAL A 1 104 ? -27.246 -27.474 12.029 1.00 7.88 104 VAL A CA 1
ATOM 832 C C . VAL A 1 104 ? -27.089 -26.258 11.110 1.00 9.74 104 VAL A C 1
ATOM 833 O O . VAL A 1 104 ? -26.326 -25.341 11.412 1.00 9.86 104 VAL A O 1
ATOM 837 N N . LEU A 1 105 ? -27.853 -26.230 10.016 1.00 8.61 105 LEU A N 1
ATOM 838 C CA . LEU A 1 105 ? -27.863 -25.068 9.120 1.00 9.67 105 LEU A CA 1
ATOM 839 C C . LEU A 1 105 ? -28.334 -23.792 9.828 1.00 9.47 105 LEU A C 1
ATOM 840 O O . LEU A 1 105 ? -27.771 -22.699 9.642 1.00 10.16 105 LEU A O 1
ATOM 845 N N . ASN A 1 106 ? -29.316 -23.945 10.702 1.00 9.30 106 ASN A N 1
ATOM 846 C CA . ASN A 1 106 ? -29.771 -22.813 11.511 1.00 10.61 106 ASN A CA 1
ATOM 847 C C . ASN A 1 106 ? -28.734 -22.321 12.511 1.00 11.99 106 ASN A C 1
ATOM 848 O O . ASN A 1 106 ? -28.584 -21.114 12.733 1.00 8.02 106 ASN A O 1
ATOM 853 N N . ALA A 1 107 ? -28.021 -23.262 13.118 1.00 9.81 107 ALA A N 1
ATOM 854 C CA . ALA A 1 107 ? -26.930 -22.911 14.022 1.00 11.60 107 ALA A CA 1
ATOM 855 C C . ALA A 1 107 ? -25.839 -22.167 13.258 1.00 10.39 107 ALA A C 1
ATOM 856 O O . ALA A 1 107 ? -25.343 -21.139 13.722 1.00 11.11 107 ALA A O 1
ATOM 858 N N . LEU A 1 108 ? -25.489 -22.662 12.070 1.00 9.05 108 LEU A N 1
ATOM 859 C CA . LEU A 1 108 ? -24.466 -21.977 11.265 1.00 10.13 108 LEU A CA 1
ATOM 860 C C . LEU A 1 108 ? -24.945 -20.571 10.885 1.00 10.47 108 LEU A C 1
ATOM 861 O O . LEU A 1 108 ? -24.180 -19.613 10.948 1.00 10.56 108 LEU A O 1
ATOM 866 N N . ASN A 1 109 ? -26.200 -20.460 10.455 1.00 10.91 109 ASN A N 1
ATOM 867 C CA . ASN A 1 109 ? -26.783 -19.146 10.185 1.00 11.71 109 ASN A CA 1
ATOM 868 C C . ASN A 1 109 ? -26.665 -18.212 11.392 1.00 12.19 109 ASN A C 1
ATOM 869 O O . ASN A 1 109 ? -26.236 -17.068 11.251 1.00 13.07 109 ASN A O 1
ATOM 874 N N . ALA A 1 110 ? -26.972 -18.714 12.586 1.00 13.10 110 ALA A N 1
ATOM 875 C CA . ALA A 1 110 ? -26.875 -17.888 13.790 1.00 13.22 110 ALA A CA 1
ATOM 876 C C . ALA A 1 110 ? -25.448 -17.404 14.071 1.00 15.86 110 ALA A C 1
ATOM 877 O O . ALA A 1 110 ? -25.252 -16.341 14.651 1.00 15.24 110 ALA A O 1
ATOM 879 N N . LEU A 1 111 ? -24.459 -18.140 13.576 1.00 13.57 111 LEU A N 1
ATOM 880 C CA . LEU A 1 111 ? -23.059 -17.765 13.773 1.00 16.34 111 LEU A CA 1
ATOM 881 C C . LEU A 1 111 ? -22.572 -16.842 12.657 1.00 16.38 111 LEU A C 1
ATOM 882 O O . LEU A 1 111 ? -21.441 -16.390 12.686 1.00 18.60 111 LEU A O 1
ATOM 887 N N . GLY A 1 112 ? -23.377 -16.689 11.612 1.00 16.22 112 GLY A N 1
ATOM 888 C CA . GLY A 1 112 ? -23.036 -15.780 10.519 1.00 17.23 112 GLY A CA 1
ATOM 889 C C . GLY A 1 112 ? -22.481 -16.533 9.322 1.00 17.97 112 GLY A C 1
ATOM 890 O O . GLY A 1 112 ? -21.855 -15.942 8.443 1.00 15.85 112 GLY A O 1
ATOM 891 N N . VAL A 1 113 ? -22.785 -17.827 9.239 1.00 16.25 113 VAL A N 1
ATOM 892 C CA . VAL A 1 113 ? -22.355 -18.642 8.096 1.00 16.77 113 VAL A CA 1
ATOM 893 C C . VAL A 1 113 ? -23.565 -19.144 7.331 1.00 15.59 113 VAL A C 1
ATOM 894 O O . VAL A 1 113 ? -24.450 -19.790 7.897 1.00 14.80 113 VAL A O 1
ATOM 898 N N . SER A 1 114 ? -23.535 -18.946 6.015 1.00 14.63 114 SER A N 1
ATOM 899 C CA . SER A 1 114 ? -24.592 -19.415 5.157 1.00 16.26 114 SER A CA 1
ATOM 900 C C . SER A 1 114 ? -24.138 -20.695 4.436 1.00 16.13 114 SER A C 1
ATOM 901 O O . SER A 1 114 ? -23.145 -20.699 3.713 1.00 15.48 114 SER A O 1
ATOM 904 N N . ALA A 1 115 ? -24.755 -21.814 4.787 1.00 13.90 115 ALA A N 1
ATOM 905 C CA . ALA A 1 115 ? -24.365 -23.101 4.220 1.00 13.74 115 ALA A CA 1
ATOM 906 C C . ALA A 1 115 ? -25.600 -23.695 3.618 1.00 13.40 115 ALA A C 1
ATOM 907 O O . ALA A 1 115 ? -26.707 -23.252 3.915 1.00 16.58 115 ALA A O 1
ATOM 909 N N . GLU A 1 116 ? -25.435 -24.722 2.800 1.00 14.24 116 GLU A N 1
ATOM 910 C CA . GLU A 1 116 ? -26.585 -25.501 2.378 1.00 14.30 116 GLU A CA 1
ATOM 911 C C . GLU A 1 116 ? -26.243 -26.954 2.112 1.00 11.46 116 GLU A C 1
ATOM 912 O O . GLU A 1 116 ? -25.064 -27.328 2.060 1.00 15.09 116 GLU A O 1
ATOM 918 N N . ALA A 1 117 ? -27.263 -27.799 2.148 1.00 12.15 117 ALA A N 1
ATOM 919 C CA . ALA A 1 117 ? -27.060 -29.230 1.965 1.00 13.01 117 ALA A CA 1
ATOM 920 C C . ALA A 1 117 ? -26.666 -29.462 0.516 1.00 16.77 117 ALA A C 1
ATOM 921 O O . ALA A 1 117 ? -27.088 -28.722 -0.375 1.00 18.15 117 ALA A O 1
ATOM 923 N N . SER A 1 118 ? -25.776 -30.420 0.289 1.00 16.53 118 SER A N 1
ATOM 924 C CA . SER A 1 118 ? -25.337 -30.716 -1.063 1.00 20.19 118 SER A CA 1
ATOM 925 C C . SER A 1 118 ? -25.253 -32.217 -1.217 1.00 22.66 118 SER A C 1
ATOM 926 O O . SER A 1 118 ? -24.640 -32.885 -0.372 1.00 20.25 118 SER A O 1
ATOM 929 N N . GLY A 1 119 ? -25.977 -32.750 -2.202 1.00 23.21 119 GLY A N 1
ATOM 930 C CA . GLY A 1 119 ? -26.024 -34.195 -2.429 1.00 26.80 119 GLY A CA 1
ATOM 931 C C . GLY A 1 119 ? -26.799 -34.861 -1.311 1.00 27.36 119 GLY A C 1
ATOM 932 O O . GLY A 1 119 ? -27.656 -34.235 -0.694 1.00 27.88 119 GLY A O 1
ATOM 933 N N . ARG A 1 120 ? -26.347 -36.031 -0.892 1.00 29.65 120 ARG A N 1
ATOM 934 C CA . ARG A 1 120 ? -27.055 -36.746 0.166 1.00 30.61 120 ARG A CA 1
ATOM 935 C C . ARG A 1 120 ? -26.566 -36.406 1.576 1.00 28.37 120 ARG A C 1
ATOM 936 O O . ARG A 1 120 ? -27.331 -36.479 2.536 1.00 28.43 120 ARG A O 1
ATOM 944 N N . ASN A 1 121 ? -25.296 -36.046 1.715 1.00 22.41 121 ASN A N 1
ATOM 945 C CA . ASN A 1 121 ? -24.726 -35.991 3.051 1.00 23.84 121 ASN A CA 1
ATOM 946 C C . ASN A 1 121 ? -23.840 -34.797 3.402 1.00 22.20 121 ASN A C 1
ATOM 947 O O . ASN A 1 121 ? -23.301 -34.754 4.508 1.00 23.82 121 ASN A O 1
ATOM 952 N N . ASP A 1 122 ? -23.679 -33.841 2.485 1.00 14.23 122 ASP A N 1
ATOM 953 C CA . ASP A 1 122 ? -22.707 -32.755 2.706 1.00 15.38 122 ASP A CA 1
ATOM 954 C C . ASP A 1 122 ? -23.407 -31.470 3.147 1.00 13.25 122 ASP A C 1
ATOM 955 O O . ASP A 1 122 ? -24.520 -31.190 2.703 1.00 15.32 122 ASP A O 1
ATOM 960 N N . LEU A 1 123 ? -22.695 -30.618 3.883 1.00 10.59 123 LEU A N 1
ATOM 961 C CA . LEU A 1 123 ? -23.008 -29.184 3.903 1.00 11.51 123 LEU A CA 1
ATOM 962 C C . LEU A 1 123 ? -21.865 -28.452 3.256 1.00 12.35 123 LEU A C 1
ATOM 963 O O . LEU A 1 123 ? -20.709 -28.800 3.490 1.00 12.28 123 LEU A O 1
ATOM 968 N N . VAL A 1 124 ? -22.190 -27.493 2.385 1.00 10.71 124 VAL A N 1
ATOM 969 C CA . VAL A 1 124 ? -21.184 -26.742 1.659 1.00 11.87 124 VAL A CA 1
ATOM 970 C C . VAL A 1 124 ? -21.380 -25.232 1.835 1.00 14.69 124 VAL A C 1
ATOM 971 O O . VAL A 1 124 ? -22.495 -24.764 2.089 1.00 12.06 124 VAL A O 1
ATOM 975 N N . VAL A 1 125 ? -20.266 -24.505 1.845 1.00 14.12 125 VAL A N 1
ATOM 976 C CA . VAL A 1 125 ? -20.293 -23.054 1.846 1.00 17.21 125 VAL A CA 1
ATOM 977 C C . VAL A 1 125 ? -19.742 -22.526 0.526 1.00 21.07 125 VAL A C 1
ATOM 978 O O . VAL A 1 125 ? -18.983 -23.214 -0.159 1.00 18.81 125 VAL A O 1
ATOM 982 N N . LYS A 1 126 ? -20.131 -21.305 0.176 1.00 22.23 126 LYS A N 1
ATOM 983 C CA . LYS A 1 126 ? -19.551 -20.618 -0.973 1.00 26.56 126 LYS A CA 1
ATOM 984 C C . LYS A 1 126 ? -18.267 -19.912 -0.603 1.00 25.24 126 LYS A C 1
ATOM 985 O O . LYS A 1 126 ? -18.109 -19.444 0.528 1.00 26.76 126 LYS A O 1
ATOM 991 N N . THR A 1 127 ? -17.303 -19.962 -1.518 1.00 28.21 127 THR A N 1
ATOM 992 C CA . THR A 1 127 ? -16.023 -19.288 -1.334 1.00 29.10 127 THR A CA 1
ATOM 993 C C . THR A 1 127 ? -15.592 -18.729 -2.685 1.00 31.90 127 THR A C 1
ATOM 994 O O . THR A 1 127 ? -16.061 -19.189 -3.723 1.00 30.80 127 THR A O 1
ATOM 998 N N . VAL A 1 128 ? -14.583 -17.863 -2.673 1.00 36.35 128 VAL A N 1
ATOM 999 C CA . VAL A 1 128 ? -14.054 -17.308 -3.920 1.00 41.82 128 VAL A CA 1
ATOM 1000 C C . VAL A 1 128 ? -13.557 -18.365 -4.917 1.00 43.33 128 VAL A C 1
ATOM 1001 O O . VAL A 1 128 ? -13.515 -18.102 -6.120 1.00 45.46 128 VAL A O 1
ATOM 1005 N N . GLU A 1 129 ? -13.329 -19.592 -4.441 1.00 41.86 129 GLU A N 1
ATOM 1006 C CA . GLU A 1 129 ? -12.831 -20.671 -5.301 1.00 40.98 129 GLU A CA 1
ATOM 1007 C C . GLU A 1 129 ? -13.905 -21.683 -5.692 1.00 39.72 129 GLU A C 1
ATOM 1008 O O . GLU A 1 129 ? -13.609 -22.684 -6.339 1.00 41.04 129 GLU A O 1
ATOM 1014 N N . GLY A 1 130 ? -15.145 -21.450 -5.279 1.00 36.46 130 GLY A N 1
ATOM 1015 C CA . GLY A 1 130 ? -16.200 -22.430 -5.518 1.00 32.85 130 GLY A CA 1
ATOM 1016 C C . GLY A 1 130 ? -16.672 -23.069 -4.222 1.00 28.55 130 GLY A C 1
ATOM 1017 O O . GLY A 1 130 ? -16.202 -22.707 -3.142 1.00 27.09 130 GLY A O 1
ATOM 1018 N N . ASP A 1 131 ? -17.709 -23.896 -4.322 1.00 26.48 131 ASP A N 1
ATOM 1019 C CA . ASP A 1 131 ? -18.339 -24.480 -3.145 1.00 25.02 131 ASP A CA 1
ATOM 1020 C C . ASP A 1 131 ? -17.369 -25.429 -2.441 1.00 22.09 131 ASP A C 1
ATOM 1021 O O . ASP A 1 131 ? -16.548 -26.074 -3.088 1.00 21.26 131 ASP A O 1
ATOM 1026 N N . ARG A 1 132 ? -17.346 -25.373 -1.116 1.00 19.76 132 ARG A N 1
ATOM 1027 C CA . ARG A 1 132 ? -16.461 -26.242 -0.347 1.00 16.97 132 ARG A CA 1
ATOM 1028 C C . ARG A 1 132 ? -17.233 -26.988 0.733 1.00 15.84 132 ARG A C 1
ATOM 1029 O O . ARG A 1 132 ? -18.047 -26.390 1.446 1.00 13.55 132 ARG A O 1
ATOM 1037 N N . LYS A 1 133 ? -16.886 -28.260 0.924 1.00 14.65 133 LYS A N 1
ATOM 1038 C CA . LYS A 1 133 ? -17.506 -29.093 1.958 1.00 13.76 133 LYS A CA 1
ATOM 1039 C C . LYS A 1 133 ? -16.955 -28.749 3.340 1.00 13.80 133 LYS A C 1
ATOM 1040 O O . LYS A 1 133 ? -15.736 -28.656 3.516 1.00 13.43 133 LYS A O 1
ATOM 1046 N N . VAL A 1 134 ? -17.842 -28.386 4.269 1.00 12.28 134 VAL A N 1
ATOM 1047 C CA . VAL A 1 134 ? -17.445 -28.134 5.653 1.00 11.76 134 VAL A CA 1
ATOM 1048 C C . VAL A 1 134 ? -18.003 -29.214 6.606 1.00 13.52 134 VAL A C 1
ATOM 1049 O O . VAL A 1 134 ? -17.725 -29.190 7.801 1.00 11.35 134 VAL A O 1
ATOM 1053 N N . SER A 1 135 ? -18.823 -30.115 6.076 1.00 11.88 135 SER A N 1
ATOM 1054 C CA . SER A 1 135 ? -19.497 -31.122 6.896 1.00 11.14 135 SER A CA 1
ATOM 1055 C C . SER A 1 135 ? -19.774 -32.365 6.078 1.00 10.56 135 SER A C 1
ATOM 1056 O O . SER A 1 135 ? -20.335 -32.270 4.988 1.00 10.36 135 SER A O 1
ATOM 1059 N N . GLY A 1 136 ? -19.536 -33.535 6.671 1.00 11.66 136 GLY A N 1
ATOM 1060 C CA . GLY A 1 136 ? -20.033 -34.798 6.106 1.00 9.63 136 GLY A CA 1
ATOM 1061 C C . GLY A 1 136 ? -20.921 -35.500 7.129 1.00 11.72 136 GLY A C 1
ATOM 1062 O O . GLY A 1 136 ? -20.630 -35.464 8.327 1.00 10.67 136 GLY A O 1
ATOM 1063 N N . SER A 1 137 ? -21.969 -36.172 6.663 1.00 9.04 137 SER A N 1
ATOM 1064 C CA . SER A 1 137 ? -22.924 -36.851 7.565 1.00 11.93 137 SER A CA 1
ATOM 1065 C C . SER A 1 137 ? -23.021 -38.335 7.237 1.00 10.63 137 SER A C 1
ATOM 1066 O O . SER A 1 137 ? -22.778 -38.736 6.104 1.00 12.18 137 SER A O 1
ATOM 1069 N N . ALA A 1 138 ? -23.483 -39.124 8.202 1.00 8.99 138 ALA A N 1
ATOM 1070 C CA . ALA A 1 138 ? -23.868 -40.503 7.944 1.00 11.59 138 ALA A CA 1
ATOM 1071 C C . ALA A 1 138 ? -24.984 -40.861 8.917 1.00 12.65 138 ALA A C 1
ATOM 1072 O O . ALA A 1 138 ? -25.289 -40.076 9.816 1.00 11.30 138 ALA A O 1
ATOM 1074 N N . TYR A 1 139 ? -25.684 -41.965 8.652 1.00 11.25 139 TYR A N 1
ATOM 1075 C CA . TYR A 1 139 ? -26.973 -42.233 9.296 1.00 14.51 139 TYR A CA 1
ATOM 1076 C C . TYR A 1 139 ? -27.032 -43.704 9.693 1.00 14.51 139 TYR A C 1
ATOM 1077 O O . TYR A 1 139 ? -26.433 -44.553 9.037 1.00 14.57 139 TYR A O 1
ATOM 1086 N N . ARG A 1 140 ? -27.774 -44.006 10.746 1.00 13.88 140 ARG A N 1
ATOM 1087 C CA . ARG A 1 140 ? -28.123 -45.395 11.044 1.00 14.61 140 ARG A CA 1
ATOM 1088 C C . ARG A 1 140 ? -29.554 -45.484 11.541 1.00 15.57 140 ARG A C 1
ATOM 1089 O O . ARG A 1 140 ? -30.017 -44.622 12.304 1.00 16.44 140 ARG A O 1
ATOM 1097 N N . GLU A 1 141 ? -30.255 -46.514 11.095 1.00 11.57 141 GLU A N 1
ATOM 1098 C CA . GLU A 1 141 ? -31.656 -46.710 11.437 1.00 16.04 141 GLU A CA 1
ATOM 1099 C C . GLU A 1 141 ? -31.882 -48.152 11.884 1.00 18.51 141 GLU A C 1
ATOM 1100 O O . GLU A 1 141 ? -31.227 -49.076 11.393 1.00 17.72 141 GLU A O 1
ATOM 1106 N N . THR A 1 142 ? -32.799 -48.334 12.827 1.00 19.57 142 THR A N 1
ATOM 1107 C CA . THR A 1 142 ? -33.330 -49.663 13.133 1.00 20.56 142 THR A CA 1
ATOM 1108 C C . THR A 1 142 ? -34.824 -49.651 12.826 1.00 21.14 142 THR A C 1
ATOM 1109 O O . THR A 1 142 ? -35.340 -48.666 12.288 1.00 19.27 142 THR A O 1
ATOM 1113 N N . LYS A 1 143 ? -35.544 -50.684 13.256 1.00 21.91 143 LYS A N 1
ATOM 1114 C CA . LYS A 1 143 ? -36.996 -50.685 13.052 1.00 24.24 143 LYS A CA 1
ATOM 1115 C C . LYS A 1 143 ? -37.687 -49.540 13.792 1.00 21.93 143 LYS A C 1
ATOM 1116 O O . LYS A 1 143 ? -38.740 -49.075 13.359 1.00 23.20 143 LYS A O 1
ATOM 1122 N N . ASP A 1 144 ? -37.116 -49.092 14.911 1.00 20.16 144 ASP A N 1
ATOM 1123 C CA . ASP A 1 144 ? -37.836 -48.159 15.777 1.00 20.90 144 ASP A CA 1
ATOM 1124 C C . ASP A 1 144 ? -37.113 -46.857 16.153 1.00 17.67 144 ASP A C 1
ATOM 1125 O O . ASP A 1 144 ? -37.640 -46.059 16.929 1.00 16.49 144 ASP A O 1
ATOM 1130 N N . ARG A 1 145 ? -35.958 -46.598 15.544 1.00 14.62 145 ARG A N 1
ATOM 1131 C CA . ARG A 1 145 ? -35.208 -45.382 15.853 1.00 16.29 145 ARG A CA 1
ATOM 1132 C C . ARG A 1 145 ? -34.162 -45.099 14.787 1.00 15.50 145 ARG A C 1
ATOM 1133 O O . ARG A 1 145 ? -33.856 -45.963 13.963 1.00 17.35 145 ARG A O 1
ATOM 1141 N N . GLY A 1 146 ? -33.662 -43.866 14.764 1.00 13.19 146 GLY A N 1
ATOM 1142 C CA . GLY A 1 146 ? -32.568 -43.511 13.872 1.00 11.48 146 GLY A CA 1
ATOM 1143 C C . GLY A 1 146 ? -31.633 -42.516 14.529 1.00 14.14 146 GLY A C 1
ATOM 1144 O O . GLY A 1 146 ? -32.028 -41.775 15.446 1.00 11.33 146 GLY A O 1
ATOM 1145 N N . PHE A 1 147 ? -30.426 -42.412 13.983 1.00 10.52 147 PHE A N 1
ATOM 1146 C CA . PHE A 1 147 ? -29.588 -41.282 14.274 1.00 12.20 147 PHE A CA 1
ATOM 1147 C C . PHE A 1 147 ? -28.894 -40.730 13.042 1.00 13.95 147 PHE A C 1
ATOM 1148 O O . PHE A 1 147 ? -28.781 -41.409 12.027 1.00 10.45 147 PHE A O 1
ATOM 1156 N N . HIS A 1 148 ? -28.631 -39.429 13.091 1.00 10.03 148 HIS A N 1
ATOM 1157 C CA . HIS A 1 148 ? -27.880 -38.726 12.072 1.00 10.26 148 HIS A CA 1
ATOM 1158 C C . HIS A 1 148 ? -26.668 -38.111 12.772 1.00 9.40 148 HIS A C 1
ATOM 1159 O O . HIS A 1 148 ? -26.835 -37.365 13.726 1.00 10.40 148 HIS A O 1
ATOM 1166 N N . HIS A 1 149 ? -25.457 -38.525 12.405 1.00 7.44 149 HIS A N 1
ATOM 1167 C CA . HIS A 1 149 ? -24.281 -37.843 12.916 1.00 9.81 149 HIS A CA 1
ATOM 1168 C C . HIS A 1 149 ? -23.417 -37.259 11.809 1.00 11.22 149 HIS A C 1
ATOM 1169 O O . HIS A 1 149 ? -23.499 -37.694 10.664 1.00 9.24 149 HIS A O 1
ATOM 1176 N N . GLY A 1 150 ? -22.719 -36.171 12.124 1.00 13.18 150 GLY A N 1
ATOM 1177 C CA . GLY A 1 150 ? -21.945 -35.461 11.114 1.00 12.85 150 GLY A CA 1
ATOM 1178 C C . GLY A 1 150 ? -20.844 -34.637 11.735 1.00 13.84 150 GLY A C 1
ATOM 1179 O O . GLY A 1 150 ? -20.692 -34.615 12.961 1.00 12.59 150 GLY A O 1
ATOM 1180 N N . THR A 1 151 ? -20.025 -34.032 10.875 1.00 10.92 151 THR A N 1
ATOM 1181 C CA . THR A 1 151 ? -18.875 -33.245 11.299 1.00 9.36 151 THR A CA 1
ATOM 1182 C C . THR A 1 151 ? -19.080 -31.786 10.944 1.00 11.28 151 THR A C 1
ATOM 1183 O O . THR A 1 151 ? -19.917 -31.448 10.091 1.00 12.23 151 THR A O 1
ATOM 1187 N N . LEU A 1 152 ? -18.248 -30.942 11.546 1.00 9.38 152 LEU A N 1
ATOM 1188 C CA . LEU A 1 152 ? -18.026 -29.592 11.082 1.00 10.78 152 LEU A CA 1
ATOM 1189 C C . LEU A 1 152 ? -16.537 -29.327 11.168 1.00 13.10 152 LEU A C 1
ATOM 1190 O O . LEU A 1 152 ? -15.937 -29.465 12.243 1.00 11.44 152 LEU A O 1
ATOM 1195 N N . LEU A 1 153 ? -15.963 -28.878 10.055 1.00 10.45 153 LEU A N 1
ATOM 1196 C CA . LEU A 1 153 ? -14.553 -28.504 10.013 1.00 12.78 153 LEU A CA 1
ATOM 1197 C C . LEU A 1 153 ? -14.402 -27.041 10.446 1.00 12.77 153 LEU A C 1
ATOM 1198 O O . LEU A 1 153 ? -14.822 -26.131 9.730 1.00 11.71 153 LEU A O 1
ATOM 1203 N N . LEU A 1 154 ? -13.927 -26.830 11.672 1.00 11.89 154 LEU A N 1
ATOM 1204 C CA . LEU A 1 154 ? -13.731 -25.484 12.212 1.00 10.74 154 LEU A CA 1
ATOM 1205 C C . LEU A 1 154 ? -12.301 -25.013 11.933 1.00 12.63 154 LEU A C 1
ATOM 1206 O O . LEU A 1 154 ? -12.095 -23.948 11.343 1.00 12.40 154 LEU A O 1
ATOM 1211 N N . ASN A 1 155 ? -11.320 -25.789 12.398 1.00 12.56 155 ASN A N 1
ATOM 1212 C CA . ASN A 1 155 ? -9.906 -25.440 12.251 1.00 14.56 155 ASN A CA 1
ATOM 1213 C C . ASN A 1 155 ? -9.046 -26.692 12.139 1.00 14.65 155 ASN A C 1
ATOM 1214 O O . ASN A 1 155 ? -8.034 -26.830 12.834 1.00 14.84 155 ASN A O 1
ATOM 1219 N N . ALA A 1 156 ? -9.534 -27.659 11.379 1.00 12.58 156 ALA A N 1
ATOM 1220 C CA . ALA A 1 156 ? -8.825 -28.925 11.220 1.00 13.34 156 ALA A CA 1
ATOM 1221 C C . ALA A 1 156 ? -7.542 -28.700 10.412 1.00 15.69 156 ALA A C 1
ATOM 1222 O O . ALA A 1 156 ? -7.487 -27.832 9.517 1.00 12.64 156 ALA A O 1
ATOM 1224 N N . ASP A 1 157 ? -6.538 -29.528 10.667 1.00 14.07 157 ASP A N 1
ATOM 1225 C CA . ASP A 1 157 ? -5.318 -29.473 9.863 1.00 13.23 157 ASP A CA 1
ATOM 1226 C C . ASP A 1 157 ? -5.588 -30.164 8.535 1.00 14.25 157 ASP A C 1
ATOM 1227 O O . ASP A 1 157 ? -5.629 -31.396 8.462 1.00 14.03 157 ASP A O 1
ATOM 1232 N N . LEU A 1 158 ? -5.793 -29.373 7.487 1.00 11.86 158 LEU A N 1
ATOM 1233 C CA . LEU A 1 158 ? -6.264 -29.910 6.223 1.00 14.28 158 LEU A CA 1
ATOM 1234 C C . LEU A 1 158 ? -5.158 -30.609 5.448 1.00 14.86 158 LEU A C 1
ATOM 1235 O O . LEU A 1 158 ? -5.423 -31.502 4.657 1.00 13.96 158 LEU A O 1
ATOM 1240 N N . SER A 1 159 ? -3.917 -30.243 5.738 1.00 16.32 159 SER A N 1
ATOM 1241 C CA . SER 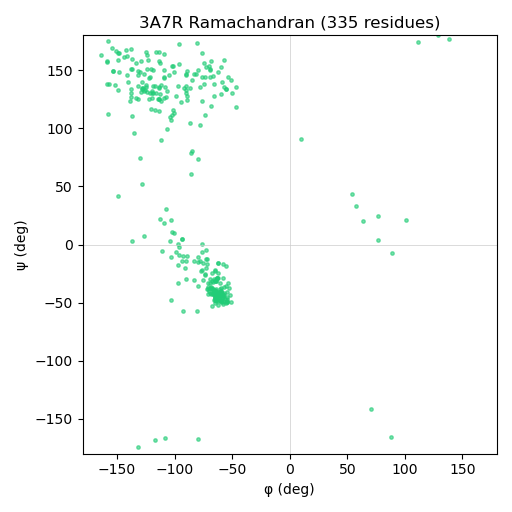A 1 159 ? -2.756 -30.969 5.223 1.00 20.31 159 SER A CA 1
ATOM 1242 C C . SER A 1 159 ? -2.639 -32.401 5.823 1.00 17.81 159 SER A C 1
ATOM 1243 O O . SER A 1 159 ? -2.491 -33.375 5.081 1.00 16.35 159 SER A O 1
ATOM 1246 N N . ARG A 1 160 ? -2.980 -32.551 7.101 1.00 17.22 160 ARG A N 1
ATOM 1247 C CA . ARG A 1 160 ? -3.057 -33.899 7.708 1.00 16.21 160 ARG A CA 1
ATOM 1248 C C . ARG A 1 160 ? -4.254 -34.710 7.225 1.00 15.53 160 ARG A C 1
ATOM 1249 O O . ARG A 1 160 ? -4.163 -35.925 7.017 1.00 13.87 160 ARG A O 1
ATOM 1257 N N . LEU A 1 161 ? -5.380 -34.024 7.057 1.00 13.76 161 LEU A N 1
ATOM 1258 C CA . LEU A 1 161 ? -6.589 -34.625 6.527 1.00 13.04 161 LEU A CA 1
ATOM 1259 C C . LEU A 1 161 ? -6.281 -35.281 5.180 1.00 15.78 161 LEU A C 1
ATOM 1260 O O . LEU A 1 161 ? -6.621 -36.440 4.959 1.00 13.64 161 LEU A O 1
ATOM 1265 N N . ALA A 1 162 ? -5.605 -34.549 4.291 1.00 15.82 162 ALA A N 1
ATOM 1266 C CA . ALA A 1 162 ? -5.250 -35.097 2.981 1.00 16.92 162 ALA A CA 1
ATOM 1267 C C . ALA A 1 162 ? -4.278 -36.269 3.127 1.00 14.84 162 ALA A C 1
ATOM 1268 O O . ALA A 1 162 ? -4.439 -37.297 2.482 1.00 18.89 162 ALA A O 1
ATOM 1270 N N . ASN A 1 163 ? -3.268 -36.092 3.970 1.00 14.73 163 ASN A N 1
ATOM 1271 C CA . ASN A 1 163 ? -2.228 -37.112 4.206 1.00 18.09 163 ASN A CA 1
ATOM 1272 C C . ASN A 1 163 ? -2.795 -38.489 4.617 1.00 19.63 163 ASN A C 1
ATOM 1273 O O . ASN A 1 163 ? -2.429 -39.528 4.049 1.00 16.76 163 ASN A O 1
ATOM 1278 N N . TYR A 1 164 ? -3.693 -38.502 5.599 1.00 15.25 164 TYR A N 1
ATOM 1279 C CA . TYR A 1 164 ? -4.184 -39.778 6.127 1.00 15.34 164 TYR A CA 1
ATOM 1280 C C . TYR A 1 164 ? -5.302 -40.358 5.296 1.00 14.48 164 TYR A C 1
ATOM 1281 O O . TYR A 1 164 ? -5.573 -41.559 5.366 1.00 14.35 164 TYR A O 1
ATOM 1290 N N . LEU A 1 165 ? -5.868 -39.541 4.412 1.00 12.64 165 LEU A N 1
ATOM 1291 C CA . LEU A 1 165 ? -6.928 -40.032 3.520 1.00 14.22 165 LEU A CA 1
ATOM 1292 C C . LEU A 1 165 ? -6.431 -40.305 2.094 1.00 15.56 165 LEU A C 1
ATOM 1293 O O . LEU A 1 165 ? -7.223 -40.622 1.209 1.00 15.65 165 LEU A O 1
ATOM 1298 N N . ASN A 1 166 ? -5.114 -40.283 1.912 1.00 16.51 166 ASN A N 1
ATOM 1299 C CA . ASN A 1 166 ? -4.480 -40.626 0.625 1.00 18.95 166 ASN A CA 1
ATOM 1300 C C . ASN A 1 166 ? -3.700 -41.944 0.750 1.00 16.99 166 ASN A C 1
ATOM 1301 O O . ASN A 1 166 ? -2.581 -41.949 1.257 1.00 18.00 166 ASN A O 1
ATOM 1306 N N . PRO A 1 167 ? -4.361 -43.076 0.475 1.00 17.17 167 PRO A N 1
ATOM 1307 C CA . PRO A 1 167 ? -3.780 -44.393 0.774 1.00 19.25 167 PRO A CA 1
ATOM 1308 C C . PRO A 1 167 ? -2.587 -44.689 -0.132 1.00 21.20 167 PRO A C 1
ATOM 1309 O O . PRO A 1 167 ? -2.494 -44.114 -1.206 1.00 18.19 167 PRO A O 1
ATOM 1313 N N . ASP A 1 168 ? -1.698 -45.585 0.294 1.00 22.03 168 ASP A N 1
ATOM 1314 C CA . ASP A 1 168 ? -0.663 -46.113 -0.597 1.00 23.58 168 ASP A CA 1
ATOM 1315 C C . ASP A 1 168 ? -1.316 -46.857 -1.751 1.00 23.21 168 ASP A C 1
ATOM 1316 O O . ASP A 1 168 ? -2.377 -47.470 -1.600 1.00 20.88 168 ASP A O 1
ATOM 1321 N N . LYS A 1 169 ? -0.655 -46.823 -2.900 1.00 24.11 169 LYS A N 1
ATOM 1322 C CA . LYS A 1 169 ? -1.101 -47.552 -4.072 1.00 27.73 169 LYS A CA 1
ATOM 1323 C C . LYS A 1 169 ? -0.951 -49.060 -3.827 1.00 25.32 169 LYS A C 1
ATOM 1324 O O . LYS A 1 169 ? 0.115 -49.514 -3.417 1.00 27.26 169 LYS A O 1
ATOM 1330 N N . LYS A 1 170 ? -2.065 -49.786 -3.880 1.00 24.27 170 LYS A N 1
ATOM 1331 C CA . LYS A 1 170 ? -2.073 -51.234 -3.612 1.00 25.41 170 LYS A CA 1
ATOM 1332 C C . LYS A 1 170 ? -3.022 -51.922 -4.561 1.00 23.82 170 LYS A C 1
ATOM 1333 O O . LYS A 1 170 ? -4.112 -51.416 -4.815 1.00 25.18 170 LYS A O 1
ATOM 1339 N N . LYS A 1 171 ? -2.684 -53.146 -4.952 1.00 20.82 171 LYS A N 1
ATOM 1340 C CA . LYS A 1 171 ? -3.571 -53.922 -5.804 1.00 20.54 171 LYS A CA 1
ATOM 1341 C C . LYS A 1 171 ? -4.598 -54.686 -4.984 1.00 19.83 171 LYS A C 1
ATOM 1342 O O . LYS A 1 171 ? -4.438 -55.876 -4.692 1.00 17.00 171 LYS A O 1
ATOM 1348 N N . LEU A 1 172 ? -5.618 -53.961 -4.547 1.00 20.11 172 LEU A N 1
ATOM 1349 C CA . LEU A 1 172 ? -6.681 -54.529 -3.725 1.00 20.98 172 LEU A CA 1
ATOM 1350 C C . LEU A 1 172 ? -7.941 -54.608 -4.550 1.00 22.57 172 LEU A C 1
ATOM 1351 O O . LEU A 1 172 ? -8.400 -53.590 -5.078 1.00 27.01 172 LEU A O 1
ATOM 1356 N N . ALA A 1 173 ? -8.544 -55.786 -4.621 1.00 19.29 173 ALA A N 1
ATOM 1357 C CA . ALA A 1 173 ? -9.864 -55.901 -5.230 1.00 20.24 173 ALA A CA 1
ATOM 1358 C C . ALA A 1 173 ? -10.898 -56.115 -4.129 1.00 21.32 173 ALA A C 1
ATOM 1359 O O . ALA A 1 173 ? -10.931 -57.172 -3.510 1.00 18.11 173 ALA A O 1
ATOM 1361 N N . ALA A 1 174 ? -11.582 -55.043 -3.744 1.00 20.11 174 ALA A N 1
ATOM 1362 C CA . ALA A 1 174 ? -12.241 -55.003 -2.440 1.00 20.76 174 ALA A CA 1
ATOM 1363 C C . ALA A 1 174 ? -13.734 -54.768 -2.607 1.00 19.77 174 ALA A C 1
ATOM 1364 O O . ALA A 1 174 ? -14.146 -53.898 -3.369 1.00 17.87 174 ALA A O 1
ATOM 1366 N N . LYS A 1 175 ? -14.539 -55.593 -1.955 1.00 19.70 175 LYS A N 1
ATOM 1367 C CA . LYS A 1 175 ? -15.936 -55.247 -1.725 1.00 20.50 175 LYS A CA 1
ATOM 1368 C C . LYS A 1 175 ? -16.030 -54.105 -0.704 1.00 19.70 175 LYS A C 1
ATOM 1369 O O . LYS A 1 175 ? -15.119 -53.897 0.109 1.00 16.12 175 LYS A O 1
ATOM 1375 N N . GLY A 1 176 ? -17.104 -53.330 -0.789 1.00 18.18 176 GLY A N 1
ATOM 1376 C CA . GLY A 1 176 ? -17.405 -52.340 0.237 1.00 15.62 176 GLY A CA 1
ATOM 1377 C C . GLY A 1 176 ? -17.661 -50.964 -0.342 1.00 19.41 176 GLY A C 1
ATOM 1378 O O . GLY A 1 176 ? -17.542 -50.745 -1.549 1.00 16.24 176 GLY A O 1
ATOM 1379 N N . ILE A 1 177 ? -17.943 -50.013 0.539 1.00 16.70 177 ILE A N 1
ATOM 1380 C CA . ILE A 1 177 ? -18.327 -48.678 0.124 1.00 17.14 177 ILE A CA 1
ATOM 1381 C C . ILE A 1 177 ? -17.070 -47.827 -0.008 1.00 17.60 177 ILE A C 1
ATOM 1382 O O . ILE A 1 177 ? -16.170 -47.905 0.845 1.00 13.50 177 ILE A O 1
ATOM 1387 N N . THR A 1 178 ? -16.948 -47.091 -1.114 1.00 15.13 178 THR A N 1
ATOM 1388 C CA . THR A 1 178 ? -15.755 -46.272 -1.325 1.00 16.85 178 THR A CA 1
ATOM 1389 C C . THR A 1 178 ? -16.096 -44.826 -0.965 1.00 17.39 178 THR A C 1
ATOM 1390 O O . THR A 1 178 ? -17.255 -44.415 -1.062 1.00 15.68 178 THR A O 1
ATOM 1394 N N . SER A 1 179 ? -15.107 -44.093 -0.467 1.00 13.98 179 SER A N 1
ATOM 1395 C CA . SER A 1 179 ? -15.318 -42.708 -0.056 1.00 14.82 179 SER A CA 1
ATOM 1396 C C . SER A 1 179 ? -15.563 -41.806 -1.281 1.00 17.61 179 SER A C 1
ATOM 1397 O O . SER A 1 179 ? -15.038 -42.061 -2.383 1.00 13.06 179 SER A O 1
ATOM 1400 N N . VAL A 1 180 ? -16.341 -40.748 -1.080 1.00 14.27 180 VAL A N 1
ATOM 1401 C CA . VAL A 1 180 ? -16.536 -39.735 -2.126 1.00 15.66 180 VAL A CA 1
ATOM 1402 C C . VAL A 1 180 ? -15.722 -38.502 -1.777 1.00 17.51 180 VAL A C 1
ATOM 1403 O O . VAL A 1 180 ? -15.974 -37.865 -0.753 1.00 16.01 180 VAL A O 1
ATOM 1407 N N . ARG A 1 181 ? -14.654 -38.246 -2.533 1.00 15.28 181 ARG A N 1
ATOM 1408 C CA . ARG A 1 181 ? -13.769 -37.129 -2.224 1.00 15.13 181 ARG A CA 1
ATOM 1409 C C . ARG A 1 181 ? -14.402 -35.793 -2.654 1.00 18.87 181 ARG A C 1
ATOM 1410 O O . ARG A 1 181 ? -14.908 -35.696 -3.764 1.00 16.60 181 ARG A O 1
ATOM 1418 N N . SER A 1 182 ? -14.173 -34.736 -1.870 1.00 15.83 182 SER A N 1
ATOM 1419 C CA . SER A 1 182 ? -14.621 -33.369 -2.202 1.00 18.11 182 SER A CA 1
ATOM 1420 C C . SER A 1 182 ? -13.481 -32.444 -1.856 1.00 16.68 182 SER A C 1
ATOM 1421 O O . SER A 1 182 ? -12.719 -32.740 -0.948 1.00 18.19 182 SER A O 1
ATOM 1424 N N . ARG A 1 183 ? -13.583 -31.201 -2.304 1.00 14.70 183 ARG A N 1
ATOM 1425 C CA . ARG A 1 183 ? -12.725 -30.158 -1.763 1.00 16.46 183 ARG A CA 1
ATOM 1426 C C . ARG A 1 183 ? -13.358 -29.564 -0.508 1.00 14.67 183 ARG A C 1
ATOM 1427 O O . ARG A 1 183 ? -14.558 -29.295 -0.495 1.00 14.91 183 ARG A O 1
ATOM 1435 N N . VAL A 1 184 ? -12.559 -29.386 0.543 1.00 12.75 184 VAL A N 1
ATOM 1436 C CA . VAL A 1 184 ? -13.077 -29.003 1.855 1.00 12.94 184 VAL A CA 1
ATOM 1437 C C . VAL A 1 184 ? -12.535 -27.620 2.227 1.00 16.52 184 VAL A C 1
ATOM 1438 O O . VAL A 1 184 ? -11.577 -27.134 1.620 1.00 14.61 184 VAL A O 1
ATOM 1442 N N . THR A 1 185 ? -13.136 -27.002 3.241 1.00 14.65 185 THR A N 1
ATOM 1443 C CA . THR A 1 185 ? -12.520 -25.851 3.886 1.00 13.66 185 THR A CA 1
ATOM 1444 C C . THR A 1 185 ? -12.905 -25.805 5.350 1.00 14.39 185 THR A C 1
ATOM 1445 O O . THR A 1 185 ? -13.757 -26.594 5.796 1.00 13.13 185 THR A O 1
ATOM 1449 N N . ASN A 1 186 ? -12.165 -25.002 6.115 1.00 13.20 186 ASN A N 1
ATOM 1450 C CA . ASN A 1 186 ? -12.466 -24.751 7.518 1.00 13.96 186 ASN A CA 1
ATOM 1451 C C . ASN A 1 186 ? -13.392 -23.546 7.676 1.00 17.67 186 ASN A C 1
ATOM 1452 O O . ASN A 1 186 ? -13.182 -22.510 7.033 1.00 16.35 186 ASN A O 1
ATOM 1457 N N . LEU A 1 187 ? -14.275 -23.607 8.670 1.00 14.65 187 LEU A N 1
ATOM 1458 C CA . LEU A 1 187 ? -15.165 -22.484 8.961 1.00 15.35 187 LEU A CA 1
ATOM 1459 C C . LEU A 1 187 ? -14.386 -21.265 9.422 1.00 18.19 187 LEU A C 1
ATOM 1460 O O . LEU A 1 187 ? -14.812 -20.127 9.229 1.00 18.28 187 LEU A O 1
ATOM 1465 N N . THR A 1 188 ? -13.267 -21.507 10.082 1.00 14.34 188 THR A N 1
ATOM 1466 C CA . THR A 1 188 ? -12.384 -20.429 10.484 1.00 19.64 188 THR A CA 1
ATOM 1467 C C . THR A 1 188 ? -11.924 -19.509 9.325 1.00 21.16 188 THR A C 1
ATOM 1468 O O . THR A 1 188 ? -11.632 -18.332 9.546 1.00 20.26 188 THR A O 1
ATOM 1472 N N . GLU A 1 189 ? -12.052 -19.980 8.088 1.00 20.40 189 GLU A N 1
ATOM 1473 C CA . GLU A 1 189 ? -11.784 -19.134 6.922 1.00 23.22 189 GLU A CA 1
ATOM 1474 C C . GLU A 1 189 ? -12.899 -18.117 6.709 1.00 26.36 189 GLU A C 1
ATOM 1475 O O . GLU A 1 189 ? -12.683 -17.073 6.094 1.00 27.30 189 GLU A O 1
ATOM 1481 N N . LEU A 1 190 ? -14.099 -18.445 7.183 1.00 26.06 190 LEU A N 1
ATOM 1482 C CA . LEU A 1 190 ? -15.251 -17.560 7.069 1.00 27.32 190 LEU A CA 1
ATOM 1483 C C . LEU A 1 190 ? -15.446 -16.755 8.349 1.00 27.18 190 LEU A C 1
ATOM 1484 O O . LEU A 1 190 ? -15.855 -15.596 8.303 1.00 27.89 190 LEU A O 1
ATOM 1489 N N . LEU A 1 191 ? -15.115 -17.363 9.483 1.00 22.99 191 LEU A N 1
ATOM 1490 C CA . LEU A 1 191 ? -15.236 -16.718 10.788 1.00 24.80 191 LEU A CA 1
ATOM 1491 C C . LEU A 1 191 ? -13.975 -16.998 11.589 1.00 24.06 191 LEU A C 1
ATOM 1492 O O . LEU A 1 191 ? -13.927 -17.986 12.314 1.00 20.66 191 LEU A O 1
ATOM 1497 N N . PRO A 1 192 ? -13.011 -16.063 11.571 1.00 25.42 192 PRO A N 1
ATOM 1498 C CA . PRO A 1 192 ? -11.706 -16.371 12.137 1.00 26.39 192 PRO A CA 1
ATOM 1499 C C . PRO A 1 192 ? -11.758 -16.639 13.643 1.00 28.46 192 PRO A C 1
ATOM 1500 O O . PRO A 1 192 ? -11.053 -17.519 14.131 1.00 30.10 192 PRO A O 1
ATOM 1504 N N . GLY A 1 193 ? -12.678 -16.001 14.353 1.00 26.55 193 GLY A N 1
ATOM 1505 C CA . GLY A 1 193 ? -12.880 -16.341 15.773 1.00 32.16 193 GLY A CA 1
ATOM 1506 C C . GLY A 1 193 ? -13.241 -17.795 16.116 1.00 31.65 193 GLY A C 1
ATOM 1507 O O . GLY A 1 193 ? -13.001 -18.258 17.235 1.00 31.67 193 GLY A O 1
ATOM 1508 N N . ILE A 1 194 ? -13.904 -18.491 15.196 1.00 29.46 194 ILE A N 1
ATOM 1509 C CA . ILE A 1 194 ? -14.839 -19.567 15.565 1.00 23.31 194 ILE A CA 1
ATOM 1510 C C . ILE A 1 194 ? -14.234 -20.699 16.418 1.00 22.92 194 ILE A C 1
ATOM 1511 O O . ILE A 1 194 ? -13.131 -21.193 16.147 1.00 23.58 194 ILE A O 1
ATOM 1516 N N . THR A 1 195 ? -14.952 -21.109 17.459 1.00 19.49 195 THR A N 1
ATOM 1517 C CA . THR A 1 195 ? -14.440 -22.139 18.364 1.00 19.19 195 THR A CA 1
ATOM 1518 C C . THR A 1 195 ? -15.426 -23.315 18.453 1.00 16.65 195 THR A C 1
ATOM 1519 O O . THR A 1 195 ? -16.627 -23.157 18.232 1.00 14.40 195 THR A O 1
ATOM 1523 N N . HIS A 1 196 ? -14.928 -24.437 18.942 1.00 15.66 196 HIS A N 1
ATOM 1524 C CA . HIS A 1 196 ? -15.750 -25.588 19.270 1.00 15.55 196 HIS A CA 1
ATOM 1525 C C . HIS A 1 196 ? -16.892 -25.257 20.240 1.00 16.68 196 HIS A C 1
ATOM 1526 O O . HIS A 1 196 ? -18.023 -25.694 20.034 1.00 13.79 196 HIS A O 1
ATOM 1533 N N . GLU A 1 197 ? -16.584 -24.572 21.341 1.00 17.24 197 GLU A N 1
ATOM 1534 C CA . GLU A 1 197 ? -17.627 -24.190 22.309 1.00 18.30 197 GLU A CA 1
ATOM 1535 C C . GLU A 1 197 ? -18.715 -23.340 21.662 1.00 16.44 197 GLU A C 1
ATOM 1536 O O . GLU A 1 197 ? -19.890 -23.509 21.957 1.00 13.34 197 GLU A O 1
ATOM 1542 N N . GLN A 1 198 ? -18.318 -22.376 20.837 1.00 16.16 198 GLN A N 1
ATOM 1543 C CA . GLN A 1 198 ? -19.298 -21.533 20.165 1.00 15.41 198 GLN A CA 1
ATOM 1544 C C . GLN A 1 198 ? -20.198 -22.357 19.266 1.00 13.51 198 GLN A C 1
ATOM 1545 O O . GLN A 1 198 ? -21.381 -22.070 19.135 1.00 11.22 198 GLN A O 1
ATOM 1551 N N . VAL A 1 199 ? -19.614 -23.312 18.553 1.00 10.54 199 VAL A N 1
ATOM 1552 C CA . VAL A 1 199 ? -20.408 -24.116 17.640 1.00 11.20 199 VAL A CA 1
ATOM 1553 C C . VAL A 1 199 ? -21.352 -25.040 18.416 1.00 11.19 199 VAL A C 1
ATOM 1554 O O . VAL A 1 199 ? -22.520 -25.196 18.055 1.00 12.23 199 VAL A O 1
ATOM 1558 N N . CYS A 1 200 ? -20.852 -25.632 19.495 1.00 11.07 200 CYS A N 1
ATOM 1559 C CA . CYS A 1 200 ? -21.695 -26.461 20.368 1.00 12.88 200 CYS A CA 1
ATOM 1560 C C . CYS A 1 200 ? -22.886 -25.672 20.939 1.00 12.77 200 CYS A C 1
ATOM 1561 O O . CYS A 1 200 ? -24.039 -26.151 20.936 1.00 11.06 200 CYS A O 1
ATOM 1564 N N . GLU A 1 201 ? -22.627 -24.434 21.350 1.00 9.82 201 GLU A N 1
ATOM 1565 C CA . GLU A 1 201 ? -23.699 -23.602 21.878 1.00 13.28 201 GLU A CA 1
ATOM 1566 C C . GLU A 1 201 ? -24.727 -23.281 20.821 1.00 10.39 201 GLU A C 1
ATOM 1567 O O . GLU A 1 201 ? -25.927 -23.337 21.084 1.00 12.19 201 GLU A O 1
ATOM 1573 N N . ALA A 1 202 ? -24.263 -22.873 19.640 1.00 11.15 202 ALA A N 1
ATOM 1574 C CA . ALA A 1 202 ? -25.185 -22.550 18.553 1.00 10.61 202 ALA A CA 1
ATOM 1575 C C . ALA A 1 202 ? -26.040 -23.763 18.173 1.00 11.82 202 ALA A C 1
ATOM 1576 O O . ALA A 1 202 ? -27.251 -23.644 17.965 1.00 9.11 202 ALA A O 1
ATOM 1578 N N . ILE A 1 203 ? -25.419 -24.932 18.066 1.00 9.28 203 ILE A N 1
ATOM 1579 C CA . ILE A 1 203 ? -26.193 -26.126 17.704 1.00 9.23 203 ILE A CA 1
ATOM 1580 C C . ILE A 1 203 ? -27.204 -26.464 18.812 1.00 8.89 203 ILE A C 1
ATOM 1581 O O . ILE A 1 203 ? -28.364 -26.760 18.535 1.00 8.61 203 ILE A O 1
ATOM 1586 N N . THR A 1 204 ? -26.763 -26.332 20.062 1.00 9.25 204 THR A N 1
ATOM 1587 C CA . THR A 1 204 ? -27.624 -26.527 21.227 1.00 9.22 204 THR A CA 1
ATOM 1588 C C . THR A 1 204 ? -28.827 -25.573 21.173 1.00 9.62 204 THR A C 1
ATOM 1589 O O . THR A 1 204 ? -29.972 -25.993 21.386 1.00 10.46 204 THR A O 1
ATOM 1593 N N . GLU A 1 205 ? -28.565 -24.286 20.982 1.00 9.74 205 GLU A N 1
ATOM 1594 C CA . GLU A 1 205 ? -29.658 -23.309 20.916 1.00 11.69 205 GLU A CA 1
ATOM 1595 C C . GLU A 1 205 ? -30.651 -23.590 19.791 1.00 12.20 205 GLU A C 1
ATOM 1596 O O . GLU A 1 205 ? -31.860 -23.484 19.989 1.00 10.91 205 GLU A O 1
ATOM 1602 N N . ALA A 1 206 ? -30.156 -24.059 18.644 1.00 11.73 206 ALA A N 1
ATOM 1603 C CA . ALA A 1 206 ? -31.039 -24.351 17.513 1.00 11.28 206 ALA A CA 1
ATOM 1604 C C . ALA A 1 206 ? -31.830 -25.647 17.705 1.00 11.61 206 ALA A C 1
ATOM 1605 O O . ALA A 1 206 ? -32.966 -25.754 17.256 1.00 10.97 206 ALA A O 1
ATOM 1607 N N . PHE A 1 207 ? -31.240 -26.602 18.423 1.00 8.72 207 PHE A N 1
ATOM 1608 C CA . PHE A 1 207 ? -31.928 -27.852 18.828 1.00 8.94 207 PHE A CA 1
ATOM 1609 C C . PHE A 1 207 ? -33.083 -27.506 19.782 1.00 11.79 207 PHE A C 1
ATOM 1610 O O . PHE A 1 207 ? -34.243 -27.890 19.553 1.00 10.84 207 PHE A O 1
ATOM 1618 N N . PHE A 1 208 ? -32.774 -26.708 20.803 1.00 8.44 208 PHE A N 1
ATOM 1619 C CA . PHE A 1 208 ? -33.795 -26.239 21.756 1.00 11.64 208 PHE A CA 1
ATOM 1620 C C . PHE A 1 208 ? -34.895 -25.413 21.061 1.00 12.20 208 PHE A C 1
ATOM 1621 O O . PHE A 1 208 ? -36.086 -25.579 21.346 1.00 12.53 208 PHE A O 1
ATOM 1629 N N . ALA A 1 209 ? -34.498 -24.532 20.147 1.00 12.22 209 ALA A N 1
ATOM 1630 C CA . ALA A 1 209 ? -35.479 -23.720 19.416 1.00 13.07 209 ALA A CA 1
ATOM 1631 C C . ALA A 1 209 ? -36.410 -24.595 18.582 1.00 15.04 209 ALA A C 1
ATOM 1632 O O . ALA A 1 209 ? -37.611 -24.344 18.503 1.00 12.35 209 ALA A O 1
ATOM 1634 N N . HIS A 1 210 ? -35.850 -25.594 17.908 1.00 11.70 210 HIS A N 1
ATOM 1635 C CA . HIS A 1 210 ? -36.664 -26.422 17.023 1.00 13.44 210 HIS A CA 1
ATOM 1636 C C . HIS A 1 210 ? -37.733 -27.180 17.795 1.00 15.05 210 HIS A C 1
ATOM 1637 O O . HIS A 1 210 ? -38.868 -27.335 17.316 1.00 13.18 210 HIS A O 1
ATOM 1644 N N . TYR A 1 211 ? -37.337 -27.753 18.933 1.00 13.48 211 TYR A N 1
ATOM 1645 C CA . TYR A 1 211 ? -38.238 -28.604 19.707 1.00 13.42 211 TYR A CA 1
ATOM 1646 C C . TYR A 1 211 ? -39.061 -27.845 20.755 1.00 14.11 211 TYR A C 1
ATOM 1647 O O . TYR A 1 211 ? -40.020 -28.388 21.285 1.00 12.50 211 TYR A O 1
ATOM 1656 N N . GLY A 1 212 ? -38.687 -26.603 21.046 1.00 13.44 212 GLY A N 1
ATOM 1657 C CA . GLY A 1 212 ? -39.481 -25.765 21.960 1.00 17.52 212 GLY A CA 1
ATOM 1658 C C . GLY A 1 212 ? -39.322 -26.105 23.439 1.00 17.31 212 GLY A C 1
ATOM 1659 O O . GLY A 1 212 ? -40.195 -25.778 24.256 1.00 16.15 212 GLY A O 1
ATOM 1660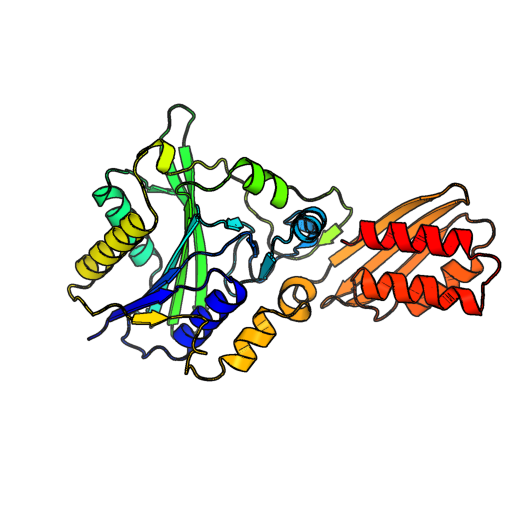 N N . GLU A 1 213 ? -38.184 -26.707 23.793 1.00 12.71 213 GLU A N 1
ATOM 1661 C CA . GLU A 1 213 ? -37.873 -27.084 25.180 1.00 13.79 213 GLU A CA 1
ATOM 1662 C C . GLU A 1 213 ? -36.397 -26.819 25.399 1.00 13.59 213 GLU A C 1
ATOM 1663 O O . GLU A 1 213 ? -35.611 -26.907 24.454 1.00 11.60 213 GLU A O 1
ATOM 1669 N N . ARG A 1 214 ? -36.009 -26.744 26.669 1.00 12.22 214 ARG A N 1
ATOM 1670 C CA . ARG A 1 214 ? -34.606 -26.737 27.066 1.00 12.32 214 ARG A CA 1
ATOM 1671 C C . ARG A 1 214 ? -34.409 -27.783 28.164 1.00 14.07 214 ARG A C 1
ATOM 1672 O O . ARG A 1 214 ? -35.348 -28.099 28.914 1.00 12.68 214 ARG A O 1
ATOM 1680 N N . VAL A 1 215 ? -33.221 -28.382 28.192 1.00 11.86 215 VAL A N 1
ATOM 1681 C CA . VAL A 1 215 ? -32.814 -29.261 29.289 1.00 12.64 215 VAL A CA 1
ATOM 1682 C C . VAL A 1 215 ? -31.370 -28.965 29.679 1.00 13.32 215 VAL A C 1
ATOM 1683 O O . VAL A 1 215 ? -30.610 -28.387 28.892 1.00 12.96 215 VAL A O 1
ATOM 1687 N N . GLU A 1 216 ? -30.990 -29.357 30.894 1.00 12.03 216 GLU A N 1
ATOM 1688 C CA . GLU A 1 216 ? -29.621 -29.145 31.371 1.00 13.96 216 GLU A CA 1
ATOM 1689 C C . GLU A 1 216 ? -28.690 -30.151 30.679 1.00 12.35 216 GLU A C 1
ATOM 1690 O O . GLU A 1 216 ? -29.082 -31.309 30.478 1.00 11.54 216 GLU A O 1
ATOM 1696 N N . ALA A 1 217 ? -27.511 -29.695 30.252 1.00 11.33 217 ALA A N 1
ATOM 1697 C CA . ALA A 1 217 ? -26.536 -30.572 29.604 1.00 14.33 217 ALA A CA 1
ATOM 1698 C C . ALA A 1 217 ? -26.006 -31.594 30.603 1.00 14.60 217 ALA A C 1
ATOM 1699 O O . ALA A 1 217 ? -25.920 -31.309 31.795 1.00 15.27 217 ALA A O 1
ATOM 1701 N N . GLU A 1 218 ? -25.723 -32.806 30.135 1.00 13.22 218 GLU A N 1
ATOM 1702 C CA . GLU A 1 218 ? -24.994 -33.781 30.958 1.00 15.23 218 GLU A CA 1
ATOM 1703 C C . GLU A 1 218 ? -23.613 -34.033 30.357 1.00 14.67 218 GLU A C 1
ATOM 1704 O O . GLU A 1 218 ? -23.495 -34.209 29.152 1.00 14.98 218 GLU A O 1
ATOM 1710 N N . ILE A 1 219 ? -22.575 -33.931 31.182 1.00 14.26 219 ILE A N 1
ATOM 1711 C CA . ILE A 1 219 ? -21.201 -34.143 30.747 1.00 17.43 219 ILE A CA 1
ATOM 1712 C C . ILE A 1 219 ? -20.838 -35.610 30.906 1.00 17.15 219 ILE A C 1
ATOM 1713 O O . ILE A 1 219 ? -21.161 -36.230 31.921 1.00 18.59 219 ILE A O 1
ATOM 1718 N N . ILE A 1 220 ? -20.284 -36.199 29.853 1.00 14.89 220 ILE A N 1
ATOM 1719 C CA . ILE A 1 220 ? -19.793 -37.564 29.935 1.00 16.00 220 ILE A CA 1
ATOM 1720 C C . ILE A 1 220 ? -18.274 -37.565 29.837 1.00 17.36 220 ILE A C 1
ATOM 1721 O O . ILE A 1 220 ? -17.709 -36.896 28.979 1.00 14.09 220 ILE A O 1
ATOM 1726 N N . SER A 1 221 ? -17.630 -38.138 30.848 1.00 17.42 221 SER A N 1
ATOM 1727 C CA . SER A 1 221 ? -16.181 -38.035 31.007 1.00 18.78 221 SER A CA 1
ATOM 1728 C C . SER A 1 221 ? -15.562 -39.431 31.028 1.00 18.08 221 SER A C 1
ATOM 1729 O O . SER A 1 221 ? -16.158 -40.375 31.567 1.00 18.68 221 SER A O 1
ATOM 1732 N N . PRO A 1 222 ? -14.370 -39.579 30.427 1.00 18.22 222 PRO A N 1
ATOM 1733 C CA . PRO A 1 222 ? -13.668 -40.863 30.498 1.00 21.21 222 PRO A CA 1
ATOM 1734 C C . PRO A 1 222 ? -13.083 -41.120 31.897 1.00 23.10 222 PRO A C 1
ATOM 1735 O O . PRO A 1 222 ? -12.574 -42.208 32.162 1.00 22.61 222 PRO A O 1
ATOM 1739 N N . ASN A 1 223 ? -13.198 -40.141 32.790 1.00 24.28 223 ASN A N 1
ATOM 1740 C CA . ASN A 1 223 ? -12.749 -40.310 34.173 1.00 27.84 223 ASN A CA 1
ATOM 1741 C C . ASN A 1 223 ? -13.697 -41.157 35.002 1.00 30.66 223 ASN A C 1
ATOM 1742 O O . ASN A 1 223 ? -13.411 -41.462 36.153 1.00 34.64 223 ASN A O 1
ATOM 1747 N N . LYS A 1 224 ? -14.911 -41.337 34.501 1.00 33.38 224 LYS A N 1
ATOM 1748 C CA . LYS A 1 224 ? -15.862 -42.223 35.145 1.00 37.85 224 LYS A CA 1
ATOM 1749 C C . LYS A 1 224 ? -16.540 -43.044 34.070 1.00 37.63 224 LYS A C 1
ATOM 1750 O O . LYS A 1 224 ? -17.259 -42.495 33.243 1.00 42.02 224 LYS A O 1
ATOM 1756 N N . THR A 1 225 ? -16.252 -44.343 34.033 1.00 37.82 225 THR A N 1
ATOM 1757 C CA . THR A 1 225 ? -16.955 -45.246 33.124 1.00 39.03 225 THR A CA 1
ATOM 1758 C C . THR A 1 225 ? -18.465 -45.043 33.159 1.00 38.90 225 THR A C 1
ATOM 1759 O O . THR A 1 225 ? -19.108 -45.308 34.174 1.00 40.37 225 THR A O 1
ATOM 1763 N N . PRO A 1 226 ? -19.045 -44.654 32.015 1.00 38.34 226 PRO A N 1
ATOM 1764 C CA . PRO A 1 226 ? -20.482 -44.391 31.910 1.00 38.84 226 PRO A CA 1
ATOM 1765 C C . PRO A 1 226 ? -21.311 -45.595 32.355 1.00 40.59 226 PRO A C 1
ATOM 1766 O O . PRO A 1 226 ? -21.009 -46.734 31.981 1.00 41.17 226 PRO A O 1
ATOM 1770 N N . ASP A 1 227 ? -22.331 -45.341 33.168 1.00 40.25 227 ASP A N 1
ATOM 1771 C CA . ASP A 1 227 ? -23.177 -46.409 33.678 1.00 40.00 227 ASP A CA 1
ATOM 1772 C C . ASP A 1 227 ? -24.272 -46.679 32.664 1.00 37.42 227 ASP A C 1
ATOM 1773 O O . ASP A 1 227 ? -25.437 -46.335 32.880 1.00 40.96 227 ASP A O 1
ATOM 1778 N N . LEU A 1 228 ? -23.855 -47.073 31.471 1.00 31.92 228 LEU A N 1
ATOM 1779 C CA . LEU A 1 228 ? -24.792 -47.390 30.418 1.00 27.37 228 LEU A CA 1
ATOM 1780 C C . LEU A 1 228 ? -24.726 -48.877 30.256 1.00 27.02 228 LEU A C 1
ATOM 1781 O O . LEU A 1 228 ? -23.665 -49.468 30.447 1.00 26.31 228 LEU A O 1
ATOM 1786 N N . PRO A 1 229 ? -25.871 -49.506 29.978 1.00 27.12 229 PRO A N 1
ATOM 1787 C CA . PRO A 1 229 ? -25.889 -50.950 29.807 1.00 26.50 229 PRO A CA 1
ATOM 1788 C C . PRO A 1 229 ? -24.890 -51.374 28.731 1.00 26.86 229 PRO A C 1
ATOM 1789 O O . PRO A 1 229 ? -24.793 -50.723 27.687 1.00 26.71 229 PRO A O 1
ATOM 1793 N N . ASN A 1 230 ? -24.109 -52.411 29.032 1.00 23.49 230 ASN A N 1
ATOM 1794 C CA . ASN A 1 230 ? -23.167 -53.008 28.080 1.00 23.16 230 ASN A CA 1
ATOM 1795 C C . ASN A 1 230 ? -22.041 -52.088 27.619 1.00 18.05 230 ASN A C 1
ATOM 1796 O O . ASN A 1 230 ? -21.422 -52.343 26.586 1.00 19.51 230 ASN A O 1
ATOM 1801 N N . PHE A 1 231 ? -21.755 -51.040 28.380 1.00 14.89 231 PHE A N 1
ATOM 1802 C CA . PHE A 1 231 ? -20.709 -50.122 27.972 1.00 14.99 231 PHE A CA 1
ATOM 1803 C C . PHE A 1 231 ? -19.350 -50.804 27.822 1.00 13.82 231 PHE A C 1
ATOM 1804 O O . PHE A 1 231 ? -18.669 -50.597 26.824 1.00 11.09 231 PHE A O 1
ATOM 1812 N N . ALA A 1 232 ? -18.936 -51.569 28.834 1.00 14.12 232 ALA A N 1
ATOM 1813 C CA . ALA A 1 232 ? -17.583 -52.161 28.834 1.00 14.03 232 ALA A CA 1
ATOM 1814 C C . ALA A 1 232 ? -17.360 -53.028 27.599 1.00 13.87 232 ALA A C 1
ATOM 1815 O O . ALA A 1 232 ? -16.351 -52.895 26.901 1.00 13.43 232 ALA A O 1
ATOM 1817 N N . GLU A 1 233 ? -18.353 -53.855 27.284 1.00 12.60 233 GLU A N 1
ATOM 1818 C CA . GLU A 1 233 ? -18.298 -54.753 26.134 1.00 16.34 233 GLU A CA 1
ATOM 1819 C C . GLU A 1 233 ? -18.373 -53.997 24.808 1.00 13.22 233 GLU A C 1
ATOM 1820 O O . GLU A 1 233 ? -17.674 -54.326 23.867 1.00 12.19 233 GLU A O 1
ATOM 1826 N N . THR A 1 234 ? -19.212 -52.970 24.746 1.00 10.24 234 THR A N 1
ATOM 1827 C CA . THR A 1 234 ? -19.293 -52.139 23.550 1.00 11.86 234 THR A CA 1
ATOM 1828 C C . THR A 1 234 ? -17.969 -51.410 23.301 1.00 11.07 234 THR A C 1
ATOM 1829 O O . THR A 1 234 ? -17.463 -51.391 22.174 1.00 10.82 234 THR A O 1
ATOM 1833 N N . PHE A 1 235 ? -17.432 -50.781 24.346 1.00 10.72 235 PHE A N 1
ATOM 1834 C CA . PHE A 1 235 ? -16.143 -50.097 24.255 1.00 11.10 235 PHE A CA 1
ATOM 1835 C C . PHE A 1 235 ? -15.028 -51.058 23.806 1.00 11.63 235 PHE A C 1
ATOM 1836 O O . PHE A 1 235 ? -14.195 -50.711 22.959 1.00 11.77 235 PHE A O 1
ATOM 1844 N N . ALA A 1 236 ? -14.934 -52.217 24.455 1.00 10.69 236 ALA A N 1
ATOM 1845 C CA . ALA A 1 236 ? -13.891 -53.187 24.103 1.00 10.08 236 ALA A CA 1
ATOM 1846 C C . ALA A 1 236 ? -14.008 -53.585 22.625 1.00 10.59 236 ALA A C 1
ATOM 1847 O O . ALA A 1 236 ? -13.018 -53.630 21.909 1.00 11.10 236 ALA A O 1
ATOM 1849 N N . ARG A 1 237 ? -15.224 -53.839 22.163 1.00 13.31 237 ARG A N 1
ATOM 1850 C CA . ARG A 1 237 ? -15.425 -54.201 20.759 1.00 13.01 237 ARG A CA 1
ATOM 1851 C C . ARG A 1 237 ? -15.053 -53.056 19.807 1.00 13.45 237 ARG A C 1
ATOM 1852 O O . ARG A 1 237 ? -14.341 -53.258 18.814 1.00 11.52 237 ARG A O 1
ATOM 1860 N N . GLN A 1 238 ? -15.491 -51.845 20.144 1.00 9.84 238 GLN A N 1
ATOM 1861 C CA . GLN A 1 238 ? -15.213 -50.670 19.329 1.00 11.75 238 GLN A CA 1
ATOM 1862 C C . GLN A 1 238 ? -13.703 -50.427 19.207 1.00 10.91 238 GLN A C 1
ATOM 1863 O O . GLN A 1 238 ? -13.227 -49.915 18.193 1.00 9.37 238 GLN A O 1
ATOM 1869 N N . SER A 1 239 ? -12.973 -50.764 20.263 1.00 7.31 239 SER A N 1
ATOM 1870 C CA . SER A 1 239 ? -11.518 -50.575 20.316 1.00 10.00 239 SER A CA 1
ATOM 1871 C C . SER A 1 239 ? -10.738 -51.678 19.576 1.00 9.07 239 SER A C 1
ATOM 1872 O O . SER A 1 239 ? -9.548 -51.540 19.339 1.00 10.55 239 SER A O 1
ATOM 1875 N N . SER A 1 240 ? -11.393 -52.786 19.257 1.00 10.07 240 SER A N 1
ATOM 1876 C CA . SER A 1 240 ? -10.666 -53.990 18.846 1.00 12.70 240 SER A CA 1
ATOM 1877 C C . SER A 1 240 ? -10.253 -53.959 17.371 1.00 12.19 240 SER A C 1
ATOM 1878 O O . SER A 1 240 ? -10.946 -53.382 16.513 1.00 11.62 240 SER A O 1
ATOM 1881 N N . TRP A 1 241 ? -9.103 -54.559 17.080 1.00 10.71 241 TRP A N 1
ATOM 1882 C CA . TRP A 1 241 ? -8.678 -54.755 15.690 1.00 11.53 241 TRP A CA 1
ATOM 1883 C C . TRP A 1 241 ? -9.757 -55.483 14.886 1.00 10.46 241 TRP A C 1
ATOM 1884 O O . TRP A 1 241 ? -10.041 -55.130 13.738 1.00 11.81 241 TRP A O 1
ATOM 1895 N N . GLU A 1 242 ? -10.373 -56.488 15.504 1.00 10.05 242 GLU A N 1
ATOM 1896 C CA . GLU A 1 242 ? -11.373 -57.304 14.831 1.00 10.65 242 GLU A CA 1
ATOM 1897 C C . GLU A 1 242 ? -12.539 -56.462 14.292 1.00 12.71 242 GLU A C 1
ATOM 1898 O O . GLU A 1 242 ? -13.050 -56.723 13.190 1.00 8.91 242 GLU A O 1
ATOM 1904 N N . TRP A 1 243 ? -12.925 -55.430 15.046 1.00 9.35 243 TRP A N 1
ATOM 1905 C CA . TRP A 1 243 ? -14.000 -54.532 14.610 1.00 10.52 243 TRP A CA 1
ATOM 1906 C C . TRP A 1 243 ? -13.485 -53.492 13.600 1.00 10.27 243 TRP A C 1
ATOM 1907 O O . TRP A 1 243 ? -14.010 -53.382 12.499 1.00 12.17 243 TRP A O 1
ATOM 1918 N N . ASN A 1 244 ? -12.483 -52.709 13.990 1.00 8.84 244 ASN A N 1
ATOM 1919 C CA . ASN A 1 244 ? -12.026 -51.602 13.155 1.00 10.62 244 ASN A CA 1
ATOM 1920 C C . ASN A 1 244 ? -11.446 -52.042 11.813 1.00 10.64 244 ASN A C 1
ATOM 1921 O O . ASN A 1 244 ? -11.760 -51.453 10.785 1.00 10.13 244 ASN A O 1
ATOM 1926 N N . PHE A 1 245 ? -10.645 -53.110 11.829 1.00 8.99 245 PHE A N 1
ATOM 1927 C CA . PHE A 1 245 ? -9.996 -53.633 10.613 1.00 11.52 245 PHE A CA 1
ATOM 1928 C C . PHE A 1 245 ? -10.680 -54.887 10.072 1.00 10.50 245 PHE A C 1
ATOM 1929 O O . PHE A 1 245 ? -10.999 -54.970 8.875 1.00 10.82 245 PHE A O 1
ATOM 1937 N N . GLY A 1 246 ? -10.949 -55.834 10.969 1.00 11.80 246 GLY A N 1
ATOM 1938 C CA . GLY A 1 246 ? -11.373 -57.188 10.585 1.00 13.17 246 GLY A CA 1
ATOM 1939 C C . GLY A 1 246 ? -12.752 -57.254 9.941 1.00 14.47 246 GLY A C 1
ATOM 1940 O O . GLY A 1 246 ? -13.037 -58.177 9.184 1.00 13.71 246 GLY A O 1
ATOM 1941 N N . GLN A 1 247 ? -13.601 -56.267 10.226 1.00 11.46 247 GLN A N 1
ATOM 1942 C CA . GLN A 1 247 ? -14.951 -56.220 9.676 1.00 12.57 247 GLN A CA 1
ATOM 1943 C C . GLN A 1 247 ? -15.010 -55.788 8.208 1.00 14.48 247 GLN A C 1
ATOM 1944 O O . GLN A 1 247 ? -16.087 -55.708 7.624 1.00 13.71 247 GLN A O 1
ATOM 1950 N N . ALA A 1 248 ? -13.877 -55.389 7.649 1.00 12.13 248 ALA A N 1
ATOM 1951 C CA . ALA A 1 248 ? -13.819 -55.097 6.220 1.00 14.56 248 ALA A CA 1
ATOM 1952 C C . ALA A 1 248 ? -14.500 -56.226 5.424 1.00 14.61 248 ALA A C 1
ATOM 1953 O O . ALA A 1 248 ? -14.283 -57.405 5.707 1.00 12.83 248 ALA A O 1
ATOM 1955 N N . PRO A 1 249 ? -15.325 -55.863 4.425 1.00 13.91 249 PRO A N 1
ATOM 1956 C CA . PRO A 1 249 ? -15.873 -56.857 3.495 1.00 13.86 249 PRO A CA 1
ATOM 1957 C C . PRO A 1 249 ? -14.770 -57.662 2.786 1.00 14.71 249 PRO A C 1
ATOM 1958 O O . PRO A 1 249 ? -13.628 -57.212 2.704 1.00 13.01 249 PRO A O 1
ATOM 1962 N N . ALA A 1 250 ? -15.116 -58.844 2.283 1.00 14.83 250 ALA A N 1
ATOM 1963 C CA . ALA A 1 250 ? -14.137 -59.716 1.623 1.00 15.02 250 ALA A CA 1
ATOM 1964 C C . ALA A 1 250 ? -13.361 -58.954 0.552 1.00 13.71 250 ALA A C 1
ATOM 1965 O O . ALA A 1 250 ? -13.911 -58.112 -0.151 1.00 12.94 250 ALA A O 1
ATOM 1967 N N . PHE A 1 251 ? -12.068 -59.233 0.447 1.00 12.43 251 PHE A N 1
ATOM 1968 C CA . PHE A 1 251 ? -11.232 -58.593 -0.555 1.00 11.92 251 PHE A CA 1
ATOM 1969 C C . PHE A 1 251 ? -10.049 -59.495 -0.884 1.00 13.43 251 PHE A C 1
ATOM 1970 O O . PHE A 1 251 ? -9.798 -60.483 -0.184 1.00 12.52 251 PHE A O 1
ATOM 1978 N N . SER A 1 252 ? -9.331 -59.140 -1.944 1.00 12.23 252 SER A N 1
ATOM 1979 C CA . SER A 1 252 ? -8.080 -59.812 -2.314 1.00 15.67 252 SER A CA 1
ATOM 1980 C C . SER A 1 252 ? -6.985 -58.773 -2.396 1.00 15.06 252 SER A C 1
ATOM 1981 O O . SER A 1 252 ? -7.241 -57.624 -2.731 1.00 16.30 252 SER A O 1
ATOM 1984 N N . HIS A 1 253 ? -5.758 -59.194 -2.126 1.00 12.73 253 HIS A N 1
ATOM 1985 C CA . HIS A 1 253 ? -4.600 -58.329 -2.234 1.00 11.75 253 HIS A CA 1
ATOM 1986 C C . HIS A 1 253 ? -3.549 -59.103 -3.035 1.00 14.12 253 HIS A C 1
ATOM 1987 O O . HIS A 1 253 ? -3.184 -60.222 -2.669 1.00 10.02 253 HIS A O 1
ATOM 1994 N N . LEU A 1 254 ? -3.070 -58.489 -4.112 1.00 11.56 254 LEU A N 1
ATOM 1995 C CA . LEU A 1 254 ? -1.943 -59.005 -4.889 1.00 14.98 254 LEU A CA 1
ATOM 1996 C C . LEU A 1 254 ? -0.674 -58.207 -4.564 1.00 13.97 254 LEU A C 1
ATOM 1997 O O . LEU A 1 254 ? -0.651 -56.983 -4.728 1.00 14.91 254 LEU A O 1
ATOM 2002 N N . LEU A 1 255 ? 0.223 -58.844 -3.820 1.00 14.65 255 LEU A N 1
ATOM 2003 C CA . LEU A 1 255 ? 1.441 -58.188 -3.325 1.00 18.14 255 LEU A CA 1
ATOM 2004 C C . LEU A 1 255 ? 2.587 -58.711 -4.165 1.00 17.38 255 LEU A C 1
ATOM 2005 O O . LEU A 1 255 ? 2.631 -59.906 -4.475 1.00 15.22 255 LEU A O 1
ATOM 2010 N N . ASP A 1 256 ? 3.581 -57.871 -4.418 1.00 16.58 256 ASP A N 1
ATOM 2011 C CA . ASP A 1 256 ? 4.741 -58.324 -5.183 1.00 16.33 256 ASP A CA 1
ATOM 2012 C C . ASP A 1 256 ? 5.973 -57.509 -4.825 1.00 16.65 256 ASP A C 1
ATOM 2013 O O . ASP A 1 256 ? 5.860 -56.364 -4.383 1.00 15.99 256 ASP A O 1
ATOM 2018 N N . GLU A 1 257 ? 7.141 -58.134 -4.915 1.00 13.04 257 GLU A N 1
ATOM 2019 C CA . GLU A 1 257 ? 8.397 -57.437 -4.606 1.00 13.93 257 GLU A CA 1
ATOM 2020 C C . GLU A 1 257 ? 9.542 -58.167 -5.279 1.00 13.90 257 GLU A C 1
ATOM 2021 O O . GLU A 1 257 ? 9.530 -59.404 -5.360 1.00 12.40 257 GLU A O 1
ATOM 2027 N N . ARG A 1 258 ? 10.464 -57.400 -5.852 1.00 10.87 258 ARG A N 1
ATOM 2028 C CA . ARG A 1 258 ? 11.733 -57.934 -6.343 1.00 14.99 258 ARG A CA 1
ATOM 2029 C C . ARG A 1 258 ? 12.816 -57.787 -5.279 1.00 15.76 258 ARG A C 1
ATOM 2030 O O . ARG A 1 258 ? 13.073 -56.689 -4.793 1.00 13.81 258 ARG A O 1
ATOM 2038 N N . PHE A 1 259 ? 13.426 -58.904 -4.898 1.00 12.60 259 PHE A N 1
ATOM 2039 C CA . PHE A 1 259 ? 14.548 -58.895 -3.968 1.00 12.33 259 PHE A CA 1
ATOM 2040 C C . PHE A 1 259 ? 15.812 -59.257 -4.756 1.00 11.90 259 PHE A C 1
ATOM 2041 O O . PHE A 1 259 ? 15.714 -59.803 -5.858 1.00 9.13 259 PHE A O 1
ATOM 2049 N N . THR A 1 260 ? 16.989 -58.996 -4.188 1.00 10.35 260 THR A N 1
ATOM 2050 C CA . THR A 1 260 ? 18.233 -59.451 -4.810 1.00 10.30 260 THR A CA 1
ATOM 2051 C C . THR A 1 260 ? 18.204 -60.966 -5.084 1.00 12.00 260 THR A C 1
ATOM 2052 O O . THR A 1 260 ? 18.794 -61.440 -6.071 1.00 10.73 260 THR A O 1
ATOM 2056 N N . TRP A 1 261 ? 17.520 -61.718 -4.211 1.00 10.20 261 TRP A N 1
ATOM 2057 C CA . TRP A 1 261 ? 17.484 -63.190 -4.302 1.00 9.74 261 TRP A CA 1
ATOM 2058 C C . TRP A 1 261 ? 16.284 -63.700 -5.100 1.00 11.67 261 TRP A C 1
ATOM 2059 O O . TRP A 1 261 ? 16.113 -64.906 -5.285 1.00 11.77 261 TRP A O 1
ATOM 2070 N N . GLY A 1 262 ? 15.517 -62.780 -5.667 1.00 11.18 262 GLY A N 1
ATOM 2071 C CA . GLY A 1 262 ? 14.492 -63.147 -6.633 1.00 13.15 262 GLY A CA 1
ATOM 2072 C C . GLY A 1 262 ? 13.188 -62.391 -6.440 1.00 13.15 262 GLY A C 1
ATOM 2073 O O . GLY A 1 262 ? 13.028 -61.629 -5.479 1.00 14.20 262 GLY A O 1
ATOM 2074 N N . GLY A 1 263 ? 12.238 -62.635 -7.333 1.00 13.69 263 GLY A N 1
ATOM 2075 C CA . GLY A 1 263 ? 10.894 -62.045 -7.220 1.00 14.89 263 GLY A CA 1
ATOM 2076 C C . GLY A 1 263 ? 9.945 -62.921 -6.417 1.00 17.46 263 GLY A C 1
ATOM 2077 O O . GLY A 1 263 ? 10.046 -64.155 -6.426 1.00 13.69 263 GLY A O 1
ATOM 2078 N N . VAL A 1 264 ? 9.034 -62.273 -5.696 1.00 15.90 264 VAL A N 1
ATOM 2079 C CA . VAL A 1 264 ? 7.960 -62.973 -5.004 1.00 13.62 264 VAL A CA 1
ATOM 2080 C C . VAL A 1 264 ? 6.656 -62.263 -5.332 1.00 15.91 264 VAL A C 1
ATOM 2081 O O . VAL A 1 264 ? 6.588 -61.030 -5.312 1.00 14.73 264 VAL A O 1
ATOM 2085 N N . GLU A 1 265 ? 5.620 -63.040 -5.614 1.00 12.29 265 GLU A N 1
ATOM 2086 C CA . GLU A 1 265 ? 4.275 -62.506 -5.757 1.00 12.68 265 GLU A CA 1
ATOM 2087 C C . GLU A 1 265 ? 3.363 -63.322 -4.861 1.00 14.18 265 GLU A C 1
ATOM 2088 O O . GLU A 1 265 ? 3.495 -64.551 -4.794 1.00 11.10 265 GLU A O 1
ATOM 2094 N N . LEU A 1 266 ? 2.515 -62.638 -4.094 1.00 12.16 266 LEU A N 1
ATOM 2095 C CA . LEU A 1 266 ? 1.566 -63.316 -3.209 1.00 13.99 266 LEU A CA 1
ATOM 2096 C C . LEU A 1 266 ? 0.150 -62.860 -3.500 1.00 14.43 266 LEU A C 1
ATOM 2097 O O . LEU A 1 266 ? -0.082 -61.680 -3.780 1.00 15.29 266 LEU A O 1
ATOM 2102 N N . HIS A 1 267 ? -0.773 -63.814 -3.560 1.00 11.85 267 HIS A N 1
ATOM 2103 C CA . HIS A 1 267 ? -2.187 -63.496 -3.731 1.00 13.09 267 HIS A CA 1
ATOM 2104 C C . HIS A 1 267 ? -2.854 -63.913 -2.437 1.00 13.66 267 HIS A C 1
ATOM 2105 O O . HIS A 1 267 ? -2.860 -65.099 -2.113 1.00 14.29 267 HIS A O 1
ATOM 2112 N N . PHE A 1 268 ? -3.387 -62.948 -1.691 1.00 10.25 268 PHE A N 1
ATOM 2113 C CA . PHE A 1 268 ? -4.168 -63.249 -0.490 1.00 12.07 268 PHE A CA 1
ATOM 2114 C C . PHE A 1 268 ? -5.632 -62.985 -0.834 1.00 14.18 268 PHE A C 1
ATOM 2115 O O . PHE A 1 268 ? -5.972 -61.880 -1.290 1.00 15.18 268 PHE A O 1
ATOM 2123 N N . ASP A 1 269 ? -6.499 -63.934 -0.498 1.00 11.57 269 ASP A N 1
ATOM 2124 C CA . ASP A 1 269 ? -7.917 -63.651 -0.273 1.00 14.12 269 ASP A CA 1
ATOM 2125 C C . ASP A 1 269 ? -8.140 -63.487 1.221 1.00 13.93 269 ASP A C 1
ATOM 2126 O O . ASP A 1 269 ? -7.713 -64.330 2.000 1.00 11.81 269 ASP A O 1
ATOM 2131 N N . VAL A 1 270 ? -8.913 -62.470 1.597 1.00 13.42 270 VAL A N 1
ATOM 2132 C CA . VAL A 1 270 ? -9.110 -62.133 3.001 1.00 12.04 270 VAL A CA 1
ATOM 2133 C C . VAL A 1 270 ? -10.615 -62.079 3.294 1.00 13.29 270 VAL A C 1
ATOM 2134 O O . VAL A 1 270 ? -11.372 -61.438 2.563 1.00 12.52 270 VAL A O 1
ATOM 2138 N N . GLU A 1 271 ? -11.043 -62.722 4.372 1.00 13.09 271 GLU A N 1
ATOM 2139 C CA . GLU A 1 271 ? -12.432 -62.593 4.826 1.00 14.24 271 GLU A CA 1
ATOM 2140 C C . GLU A 1 271 ? -12.425 -62.448 6.331 1.00 13.58 271 GLU A C 1
ATOM 2141 O O . GLU A 1 271 ? -11.731 -63.201 7.015 1.00 12.97 271 GLU A O 1
ATOM 2147 N N . LYS A 1 272 ? -13.133 -61.443 6.844 1.00 11.31 272 LYS A N 1
ATOM 2148 C CA . LYS A 1 272 ? -13.181 -61.212 8.294 1.00 12.23 272 LYS A CA 1
ATOM 2149 C C . LYS A 1 272 ? -11.774 -61.003 8.876 1.00 12.18 272 LYS A C 1
ATOM 2150 O O . LYS A 1 272 ? -11.455 -61.497 9.965 1.00 13.72 272 LYS A O 1
ATOM 2156 N N . GLY A 1 273 ? -10.901 -60.396 8.077 1.00 8.89 273 GLY A N 1
ATOM 2157 C CA . GLY A 1 273 ? -9.557 -60.065 8.534 1.00 10.43 273 GLY A CA 1
ATOM 2158 C C . GLY A 1 273 ? -8.591 -61.240 8.590 1.00 11.65 273 GLY A C 1
ATOM 2159 O O . GLY A 1 273 ? -7.425 -61.056 8.953 1.00 12.74 273 GLY A O 1
ATOM 2160 N N . HIS A 1 274 ? -9.038 -62.419 8.144 1.00 10.05 274 HIS A N 1
ATOM 2161 C CA . HIS A 1 274 ? -8.149 -63.585 8.008 1.00 13.39 274 HIS A CA 1
ATOM 2162 C C . HIS A 1 274 ? -7.876 -63.936 6.546 1.00 13.89 274 HIS A C 1
ATOM 2163 O O . HIS A 1 274 ? -8.771 -63.911 5.690 1.00 11.49 274 HIS A O 1
ATOM 2170 N N . ILE A 1 275 ? -6.656 -64.382 6.288 1.00 11.87 275 ILE A N 1
ATOM 2171 C CA . ILE A 1 275 ? -6.303 -64.893 4.978 1.00 12.89 275 ILE A CA 1
ATOM 2172 C C . ILE A 1 275 ? -6.935 -66.274 4.767 1.00 14.71 275 ILE A C 1
ATOM 2173 O O . ILE A 1 275 ? -6.591 -67.232 5.459 1.00 15.53 275 ILE A O 1
ATOM 2178 N N . THR A 1 276 ? -7.908 -66.365 3.866 1.00 11.57 276 THR A N 1
ATOM 2179 C CA . THR A 1 276 ? -8.585 -67.637 3.630 1.00 13.90 276 THR A CA 1
ATOM 2180 C C . THR A 1 276 ? -7.887 -68.421 2.514 1.00 16.30 276 THR A C 1
ATOM 2181 O O . THR A 1 276 ? -8.039 -69.640 2.416 1.00 14.22 276 THR A O 1
ATOM 2185 N N . ARG A 1 277 ? -7.115 -67.729 1.685 1.00 14.37 277 ARG A N 1
ATOM 2186 C CA . ARG A 1 277 ? -6.263 -68.431 0.717 1.00 16.91 277 ARG A CA 1
ATOM 2187 C C . ARG A 1 277 ? -5.019 -67.611 0.447 1.00 14.61 277 ARG A C 1
ATOM 2188 O O . ARG A 1 277 ? -5.105 -66.404 0.215 1.00 14.31 277 ARG A O 1
ATOM 2196 N N . ALA A 1 278 ? -3.861 -68.265 0.471 1.00 12.84 278 ALA A N 1
ATOM 2197 C CA . ALA A 1 278 ? -2.622 -67.633 0.048 1.00 13.08 278 ALA A CA 1
ATOM 2198 C C . ALA A 1 278 ? -1.921 -68.457 -1.030 1.00 15.59 278 ALA A C 1
ATOM 2199 O O . ALA A 1 278 ? -1.768 -69.684 -0.899 1.00 15.34 278 ALA A O 1
ATOM 2201 N N . GLN A 1 279 ? -1.486 -67.771 -2.081 1.00 13.15 279 GLN A N 1
ATOM 2202 C CA . GLN A 1 279 ? -0.722 -68.392 -3.162 1.00 11.83 279 GLN A CA 1
ATOM 2203 C C . GLN A 1 279 ? 0.563 -67.608 -3.304 1.00 13.42 279 GLN A C 1
ATOM 2204 O O . GLN A 1 279 ? 0.561 -66.375 -3.188 1.00 13.02 279 GLN A O 1
ATOM 2210 N N . VAL A 1 280 ? 1.665 -68.331 -3.485 1.00 12.56 280 VAL A N 1
ATOM 2211 C CA . VAL A 1 280 ? 2.975 -67.731 -3.681 1.00 12.76 280 VAL A CA 1
ATOM 2212 C C . VAL A 1 280 ? 3.537 -68.127 -5.036 1.00 15.25 280 VAL A C 1
ATOM 2213 O O . VAL A 1 280 ? 3.394 -69.279 -5.462 1.00 13.27 280 VAL A O 1
ATOM 2217 N N . PHE A 1 281 ? 4.109 -67.151 -5.741 1.00 13.93 281 PHE A N 1
ATOM 2218 C CA . PHE A 1 281 ? 4.826 -67.405 -6.985 1.00 13.87 281 PHE A CA 1
ATOM 2219 C C . PHE A 1 281 ? 6.185 -66.741 -6.842 1.00 16.06 281 PHE A C 1
ATOM 2220 O O . PHE A 1 281 ? 6.279 -65.619 -6.339 1.00 15.08 281 PHE A O 1
ATOM 2228 N N . THR A 1 282 ? 7.241 -67.452 -7.220 1.00 12.67 282 THR A N 1
ATOM 2229 C CA . THR A 1 282 ? 8.591 -66.958 -6.978 1.00 13.16 282 THR A CA 1
ATOM 2230 C C . THR A 1 282 ? 9.565 -67.523 -8.005 1.00 13.96 282 THR A C 1
ATOM 2231 O O . THR A 1 282 ? 9.372 -68.648 -8.490 1.00 12.88 282 THR A O 1
ATOM 2235 N N . ASP A 1 283 ? 10.609 -66.760 -8.323 1.00 11.68 283 ASP A N 1
ATOM 2236 C CA . ASP A 1 283 ? 11.761 -67.326 -9.027 1.00 12.62 283 ASP A CA 1
ATOM 2237 C C . ASP A 1 283 ? 13.025 -67.346 -8.168 1.00 13.97 283 ASP A C 1
ATOM 2238 O O . ASP A 1 283 ? 14.149 -67.394 -8.686 1.00 14.30 283 ASP A O 1
ATOM 2243 N N . SER A 1 284 ? 12.843 -67.306 -6.849 1.00 12.33 284 SER A N 1
ATOM 2244 C CA . SER A 1 284 ? 13.944 -67.533 -5.920 1.00 13.60 284 SER A CA 1
ATOM 2245 C C . SER A 1 284 ? 14.613 -68.864 -6.272 1.00 13.31 284 SER A C 1
ATOM 2246 O O . SER A 1 284 ? 13.930 -69.856 -6.498 1.00 11.28 284 SER A O 1
ATOM 2249 N N . LEU A 1 285 ? 15.933 -68.923 -6.121 1.00 11.61 285 LEU A N 1
ATOM 2250 C CA . LEU A 1 285 ? 16.656 -70.177 -6.338 1.00 14.61 285 LEU A CA 1
ATOM 2251 C C . LEU A 1 285 ? 16.410 -71.197 -5.241 1.00 15.09 285 LEU A C 1
ATOM 2252 O O . LEU A 1 285 ? 16.714 -72.376 -5.422 1.00 11.42 285 LEU A O 1
ATOM 2257 N N . ASN A 1 286 ? 15.813 -70.763 -4.126 1.00 10.18 286 ASN A N 1
ATOM 2258 C CA . ASN A 1 286 ? 15.482 -71.692 -3.043 1.00 12.70 286 ASN A CA 1
ATOM 2259 C C . ASN A 1 286 ? 14.029 -71.543 -2.598 1.00 13.28 286 ASN A C 1
ATOM 2260 O O . ASN A 1 286 ? 13.749 -70.900 -1.578 1.00 13.15 286 ASN A O 1
ATOM 2265 N N . PRO A 1 287 ? 13.097 -72.045 -3.412 1.00 12.04 287 PRO A N 1
ATOM 2266 C CA . PRO A 1 287 ? 11.694 -71.705 -3.215 1.00 11.15 287 PRO A CA 1
ATOM 2267 C C . PRO A 1 287 ? 11.012 -72.507 -2.093 1.00 11.67 287 PRO A C 1
ATOM 2268 O O . PRO A 1 287 ? 9.916 -72.151 -1.676 1.00 10.56 287 PRO A O 1
ATOM 2272 N N . ALA A 1 288 ? 11.666 -73.544 -1.570 1.00 10.55 288 ALA A N 1
ATOM 2273 C CA . ALA A 1 288 ? 11.021 -74.414 -0.586 1.00 11.56 288 ALA A CA 1
ATOM 2274 C C . ALA A 1 288 ? 10.374 -73.666 0.600 1.00 10.59 288 ALA A C 1
ATOM 2275 O O . ALA A 1 288 ? 9.228 -73.944 0.941 1.00 11.88 288 ALA A O 1
ATOM 2277 N N . PRO A 1 289 ? 11.106 -72.737 1.245 1.00 11.22 289 PRO A N 1
ATOM 2278 C CA . PRO A 1 289 ? 10.474 -72.094 2.418 1.00 10.52 289 PRO A CA 1
ATOM 2279 C C . PRO A 1 289 ? 9.284 -71.212 2.039 1.00 11.66 289 PRO A C 1
ATOM 2280 O O . PRO A 1 289 ? 8.331 -71.053 2.830 1.00 10.73 289 PRO A O 1
ATOM 2284 N N . LEU A 1 290 ? 9.344 -70.626 0.846 1.00 11.00 290 LEU A N 1
ATOM 2285 C CA . LEU A 1 290 ? 8.225 -69.850 0.330 1.00 8.94 290 LEU A CA 1
ATOM 2286 C C . LEU A 1 290 ? 7.016 -70.715 0.029 1.00 11.70 290 LEU A C 1
ATOM 2287 O O . LEU A 1 2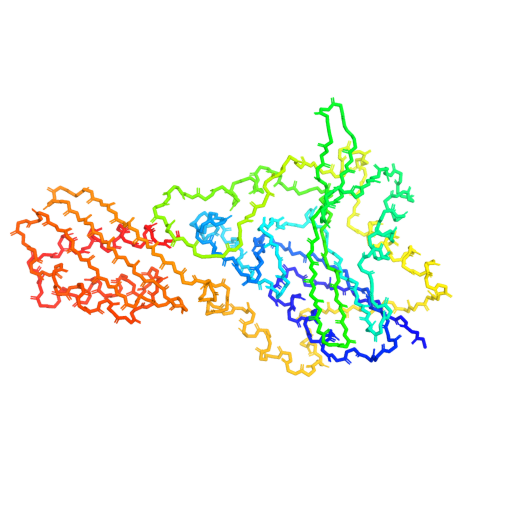90 ? 5.885 -70.310 0.281 1.00 10.86 290 LEU A O 1
ATOM 2292 N N . GLU A 1 291 ? 7.244 -71.915 -0.501 1.00 12.52 291 GLU A N 1
ATOM 2293 C CA . GLU A 1 291 ? 6.151 -72.878 -0.672 1.00 13.36 291 GLU A CA 1
ATOM 2294 C C . GLU A 1 291 ? 5.572 -73.331 0.663 1.00 12.95 291 GLU A C 1
ATOM 2295 O O . GLU A 1 291 ? 4.362 -73.380 0.826 1.00 13.38 291 GLU A O 1
ATOM 2301 N N . ALA A 1 292 ? 6.426 -73.538 1.655 1.00 12.83 292 ALA A N 1
ATOM 2302 C CA . ALA A 1 292 ? 5.937 -73.910 2.991 1.00 14.23 292 ALA A CA 1
ATOM 2303 C C . ALA A 1 292 ? 5.068 -72.781 3.570 1.00 15.10 292 ALA A C 1
ATOM 2304 O O . ALA A 1 292 ? 3.995 -73.033 4.127 1.00 13.57 292 ALA A O 1
ATOM 2306 N N . LEU A 1 293 ? 5.514 -71.539 3.365 1.00 13.09 293 LEU A N 1
ATOM 2307 C CA . LEU A 1 293 ? 4.827 -70.352 3.870 1.00 13.25 293 LEU A CA 1
ATOM 2308 C C . LEU A 1 293 ? 3.411 -70.237 3.317 1.00 13.12 293 LEU A C 1
ATOM 2309 O O . LEU A 1 293 ? 2.462 -69.947 4.040 1.00 13.74 293 LEU A O 1
ATOM 2314 N N . ALA A 1 294 ? 3.260 -70.554 2.046 1.00 14.93 294 ALA A N 1
ATOM 2315 C CA . ALA A 1 294 ? 1.974 -70.413 1.367 1.00 15.14 294 ALA A CA 1
ATOM 2316 C C . ALA A 1 294 ? 0.877 -71.241 2.048 1.00 15.15 294 ALA A C 1
ATOM 2317 O O . ALA A 1 294 ? -0.187 -70.712 2.376 1.00 15.88 294 ALA A O 1
ATOM 2319 N N . GLY A 1 295 ? 1.217 -72.471 2.425 1.00 15.88 295 GLY A N 1
ATOM 2320 C CA . GLY A 1 295 ? 0.279 -73.359 3.128 1.00 18.67 295 GLY A CA 1
ATOM 2321 C C . GLY A 1 295 ? 0.015 -72.911 4.557 1.00 18.27 295 GLY A C 1
ATOM 2322 O O . GLY A 1 295 ? -1.129 -72.864 5.010 1.00 22.42 295 GLY A O 1
ATOM 2323 N N . ARG A 1 296 ? 1.054 -72.427 5.217 1.00 13.38 296 ARG A N 1
ATOM 2324 C CA . ARG A 1 296 ? 0.941 -72.045 6.615 1.00 14.14 296 ARG A CA 1
ATOM 2325 C C . ARG A 1 296 ? 0.139 -70.757 6.819 1.00 16.22 296 ARG A C 1
ATOM 2326 O O . ARG A 1 296 ? -0.249 -70.436 7.943 1.00 14.19 296 ARG A O 1
ATOM 2334 N N . LEU A 1 297 ? 0.011 -69.955 5.764 1.00 14.99 297 LEU A N 1
ATOM 2335 C CA . LEU A 1 297 ? -0.638 -68.649 5.884 1.00 13.45 297 LEU A CA 1
ATOM 2336 C C . LEU A 1 297 ? -2.152 -68.768 5.935 1.00 15.02 297 LEU A C 1
ATOM 2337 O O . LEU A 1 297 ? -2.856 -67.814 6.270 1.00 15.56 297 LEU A O 1
ATOM 2342 N N . GLN A 1 298 ? -2.679 -69.926 5.579 1.00 13.59 298 GLN A N 1
ATOM 2343 C CA . GLN A 1 298 ? -4.117 -70.045 5.541 1.00 17.67 298 GLN A CA 1
ATOM 2344 C C . GLN A 1 298 ? -4.654 -69.903 6.956 1.00 17.91 298 GLN A C 1
ATOM 2345 O O . GLN A 1 298 ? -4.167 -70.554 7.875 1.00 16.90 298 GLN A O 1
ATOM 2351 N N . GLY A 1 299 ? -5.613 -69.005 7.146 1.00 15.01 299 GLY A N 1
ATOM 2352 C CA . GLY A 1 299 ? -6.156 -68.748 8.484 1.00 15.05 299 GLY A CA 1
ATOM 2353 C C . GLY A 1 299 ? -5.407 -67.682 9.278 1.00 15.85 299 GLY A C 1
ATOM 2354 O O . GLY A 1 299 ? -5.903 -67.204 10.296 1.00 16.96 299 GLY A O 1
ATOM 2355 N N . CYS A 1 300 ? -4.276 -67.211 8.760 1.00 12.11 300 CYS A N 1
ATOM 2356 C CA . CYS A 1 300 ? -3.479 -66.216 9.482 1.00 12.32 300 CYS A CA 1
ATOM 2357 C C . CYS A 1 300 ? -4.177 -64.848 9.431 1.00 14.27 300 CYS A C 1
ATOM 2358 O O . CYS A 1 300 ? -4.787 -64.489 8.410 1.00 9.85 300 CYS A O 1
ATOM 2361 N N . LEU A 1 301 ? -4.064 -64.081 10.516 1.00 11.69 301 LEU A N 1
ATOM 2362 C CA . LEU A 1 301 ? -4.556 -62.709 10.521 1.00 13.73 301 LEU A CA 1
ATOM 2363 C C . LEU A 1 301 ? -3.855 -61.910 9.438 1.00 13.00 301 LEU A C 1
ATOM 2364 O O . LEU A 1 301 ? -2.615 -61.914 9.349 1.00 10.59 301 LEU A O 1
ATOM 2369 N N . TYR A 1 302 ? -4.624 -61.068 8.759 1.00 11.65 302 TYR A N 1
ATOM 2370 C CA . TYR A 1 302 ? -4.031 -60.131 7.803 1.00 11.08 302 TYR A CA 1
ATOM 2371 C C . TYR A 1 302 ? -3.442 -58.923 8.553 1.00 13.01 302 TYR A C 1
ATOM 2372 O O . TYR A 1 302 ? -4.006 -57.826 8.551 1.00 11.84 302 TYR A O 1
ATOM 2381 N N . ARG A 1 303 ? -2.311 -59.139 9.223 1.00 12.16 303 ARG A N 1
ATOM 2382 C CA . ARG A 1 303 ? -1.756 -58.123 10.119 1.00 9.51 303 ARG A CA 1
ATOM 2383 C C . ARG A 1 303 ? -0.260 -58.345 10.297 1.00 11.86 303 ARG A C 1
ATOM 2384 O O . ARG A 1 303 ? 0.201 -59.495 10.360 1.00 11.57 303 ARG A O 1
ATOM 2392 N N . ALA A 1 304 ? 0.502 -57.251 10.286 1.00 9.55 304 ALA A N 1
ATOM 2393 C CA . ALA A 1 304 ? 1.950 -57.327 10.213 1.00 12.11 304 ALA A CA 1
ATOM 2394 C C . ALA A 1 304 ? 2.517 -58.262 11.279 1.00 14.25 304 ALA A C 1
ATOM 2395 O O . ALA A 1 304 ? 3.398 -59.059 10.981 1.00 11.55 304 ALA A O 1
ATOM 2397 N N . ASP A 1 305 ? 2.018 -58.177 12.514 1.00 12.72 305 ASP A N 1
ATOM 2398 C CA . ASP A 1 305 ? 2.645 -58.942 13.614 1.00 14.41 305 ASP A CA 1
ATOM 2399 C C . ASP A 1 305 ? 2.585 -60.441 13.372 1.00 12.45 305 ASP A C 1
ATOM 2400 O O . ASP A 1 305 ? 3.598 -61.140 13.501 1.00 13.62 305 ASP A O 1
ATOM 2405 N N . MET A 1 306 ? 1.445 -60.899 12.874 1.00 11.40 306 MET A N 1
ATOM 2406 C CA . MET A 1 306 ? 1.209 -62.319 12.669 1.00 10.88 306 MET A CA 1
ATOM 2407 C C . MET A 1 306 ? 1.880 -62.803 11.385 1.00 12.96 306 MET A C 1
ATOM 2408 O O . MET A 1 306 ? 2.376 -63.918 11.326 1.00 11.43 306 MET A O 1
ATOM 2413 N N . LEU A 1 307 ? 1.907 -61.959 10.359 1.00 12.02 307 LEU A N 1
ATOM 2414 C CA . LEU A 1 307 ? 2.613 -62.310 9.122 1.00 11.81 307 LEU A CA 1
ATOM 2415 C C . LEU A 1 307 ? 4.115 -62.431 9.336 1.00 11.82 307 LEU A C 1
ATOM 2416 O O . LEU A 1 307 ? 4.742 -63.385 8.871 1.00 10.89 307 LEU A O 1
ATOM 2421 N N . GLN A 1 308 ? 4.685 -61.525 10.123 1.00 8.42 308 GLN A N 1
ATOM 2422 C CA . GLN A 1 308 ? 6.113 -61.616 10.423 1.00 10.71 308 GLN A CA 1
ATOM 2423 C C . GLN A 1 308 ? 6.416 -62.835 11.289 1.00 12.15 308 GLN A C 1
ATOM 2424 O O . GLN A 1 308 ? 7.426 -63.524 11.083 1.00 10.44 308 GLN A O 1
ATOM 2430 N N . GLN A 1 309 ? 5.511 -63.154 12.210 1.00 9.12 309 GLN A N 1
ATOM 2431 C CA . GLN A 1 309 ? 5.663 -64.394 12.992 1.00 13.18 309 GLN A CA 1
ATOM 2432 C C . GLN A 1 309 ? 5.742 -65.645 12.112 1.00 10.57 309 GLN A C 1
ATOM 2433 O O . GLN A 1 309 ? 6.566 -66.528 12.366 1.00 11.24 309 GLN A O 1
ATOM 2439 N N . GLU A 1 310 ? 4.906 -65.713 11.079 1.00 10.05 310 GLU A N 1
ATOM 2440 C CA . GLU A 1 310 ? 4.891 -66.878 10.177 1.00 12.02 310 GLU A CA 1
ATOM 2441 C C . GLU A 1 310 ? 6.177 -66.944 9.348 1.00 13.76 310 GLU A C 1
ATOM 2442 O O . GLU A 1 310 ? 6.798 -68.003 9.242 1.00 13.28 310 GLU A O 1
ATOM 2448 N N . CYS A 1 311 ? 6.627 -65.791 8.850 1.00 13.76 311 CYS A N 1
ATOM 2449 C CA . CYS A 1 311 ? 7.880 -65.730 8.093 1.00 13.67 311 CYS A CA 1
ATOM 2450 C C . CYS A 1 311 ? 9.039 -66.193 8.937 1.00 12.23 311 CYS A C 1
ATOM 2451 O O . CYS A 1 311 ? 9.844 -67.006 8.504 1.00 15.39 311 CYS A O 1
ATOM 2454 N N . GLU A 1 312 ? 9.117 -65.679 10.159 1.00 12.10 312 GLU A N 1
ATOM 2455 C CA . GLU A 1 312 ? 10.236 -65.975 11.028 1.00 14.30 312 GLU A CA 1
ATOM 2456 C C . GLU A 1 312 ? 10.198 -67.370 11.662 1.00 13.08 312 GLU A C 1
ATOM 2457 O O . GLU A 1 312 ? 11.241 -67.949 11.930 1.00 11.58 312 GLU A O 1
ATOM 2463 N N . ALA A 1 313 ? 9.010 -67.964 11.744 1.00 10.59 313 ALA A N 1
ATOM 2464 C CA . ALA A 1 313 ? 8.871 -69.330 12.270 1.00 11.77 313 ALA A CA 1
ATOM 2465 C C . ALA A 1 313 ? 9.562 -70.348 11.363 1.00 12.19 313 ALA A C 1
ATOM 2466 O O . ALA A 1 313 ? 10.061 -71.367 11.849 1.00 11.44 313 ALA A O 1
ATOM 2468 N N . LEU A 1 314 ? 9.735 -69.977 10.088 1.00 10.61 314 LEU A N 1
ATOM 2469 C CA . LEU A 1 314 ? 10.388 -70.826 9.081 1.00 10.59 314 LEU A CA 1
ATOM 2470 C C . LEU A 1 314 ? 11.906 -70.953 9.253 1.00 11.17 314 LEU A C 1
ATOM 2471 O O . LEU A 1 314 ? 12.522 -71.816 8.643 1.00 10.63 314 LEU A O 1
ATOM 2476 N N . LEU A 1 315 ? 12.494 -70.117 10.104 1.00 8.89 315 LEU A N 1
ATOM 2477 C CA . LEU A 1 315 ? 13.935 -70.166 10.363 1.00 11.68 315 LEU A CA 1
ATOM 2478 C C . LEU A 1 315 ? 14.387 -71.489 10.999 1.00 11.08 315 LEU A C 1
ATOM 2479 O O . LEU A 1 315 ? 1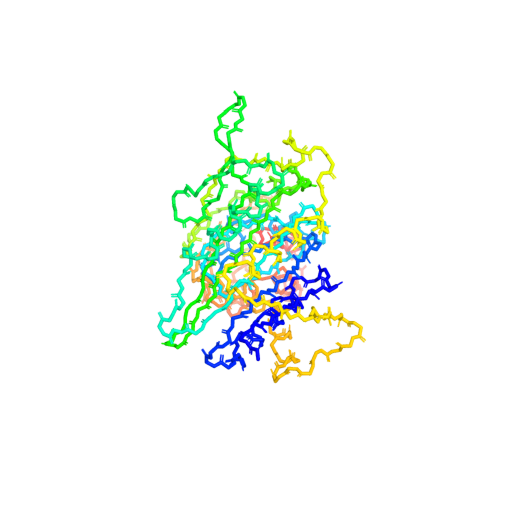5.521 -71.906 10.815 1.00 9.93 315 LEU A O 1
ATOM 2484 N N . VAL A 1 316 ? 13.511 -72.146 11.752 1.00 11.50 316 VAL A N 1
ATOM 2485 C CA . VAL A 1 316 ? 13.885 -73.441 12.348 1.00 10.04 316 VAL A CA 1
ATOM 2486 C C . VAL A 1 316 ? 14.186 -74.497 11.286 1.00 10.38 316 VAL A C 1
ATOM 2487 O O . VAL A 1 316 ? 15.251 -75.130 11.300 1.00 9.68 316 VAL A O 1
ATOM 2491 N N . ASP A 1 317 ? 13.260 -74.686 10.349 1.00 10.11 317 ASP A N 1
ATOM 2492 C CA . ASP A 1 317 ? 13.451 -75.713 9.347 1.00 10.37 317 ASP A CA 1
ATOM 2493 C C . ASP A 1 317 ? 14.116 -75.237 8.066 1.00 11.87 317 ASP A C 1
ATOM 2494 O O . ASP A 1 317 ? 14.537 -76.062 7.263 1.00 12.75 317 ASP A O 1
ATOM 2499 N N . PHE A 1 318 ? 14.265 -73.923 7.896 1.00 9.93 318 PHE A N 1
ATOM 2500 C CA . PHE A 1 318 ? 14.939 -73.392 6.709 1.00 10.31 318 PHE A CA 1
ATOM 2501 C C . PHE A 1 318 ? 16.053 -72.400 7.057 1.00 12.24 318 PHE A C 1
ATOM 2502 O O . PHE A 1 318 ? 16.059 -71.264 6.561 1.00 12.93 318 PHE A O 1
ATOM 2510 N N . PRO A 1 319 ? 16.984 -72.803 7.948 1.00 12.51 319 PRO A N 1
ATOM 2511 C CA . PRO A 1 319 ? 17.954 -71.846 8.475 1.00 13.49 319 PRO A CA 1
ATOM 2512 C C . PRO A 1 319 ? 18.902 -71.296 7.401 1.00 12.97 319 PRO A C 1
ATOM 2513 O O . PRO A 1 319 ? 19.402 -70.189 7.552 1.00 13.32 319 PRO A O 1
ATOM 2517 N N . GLU A 1 320 ? 19.062 -72.008 6.288 1.00 12.31 320 GLU A N 1
ATOM 2518 C CA . GLU A 1 320 ? 19.940 -71.521 5.224 1.00 14.97 320 GLU A CA 1
ATOM 2519 C C . GLU A 1 320 ? 19.331 -70.331 4.476 1.00 14.63 320 GLU A C 1
ATOM 2520 O O . GLU A 1 320 ? 20.013 -69.697 3.668 1.00 12.64 320 GLU A O 1
ATOM 2526 N N . GLN A 1 321 ? 18.019 -70.128 4.626 1.00 11.29 321 GLN A N 1
ATOM 2527 C CA . GLN A 1 321 ? 17.349 -69.004 3.950 1.00 10.61 321 GLN A CA 1
ATOM 2528 C C . GLN A 1 321 ? 16.974 -67.910 4.949 1.00 11.29 321 GLN A C 1
ATOM 2529 O O . GLN A 1 321 ? 16.088 -67.116 4.686 1.00 11.01 321 GLN A O 1
ATOM 2535 N N . GLU A 1 322 ? 17.763 -67.770 6.013 1.00 12.69 322 GLU A N 1
ATOM 2536 C CA . GLU A 1 322 ? 17.517 -66.717 6.984 1.00 13.57 322 GLU A CA 1
ATOM 2537 C C . GLU A 1 322 ? 17.517 -65.311 6.385 1.00 13.23 322 GLU A C 1
ATOM 2538 O O . GLU A 1 322 ? 16.609 -64.524 6.659 1.00 12.50 322 GLU A O 1
ATOM 2544 N N . LYS A 1 323 ? 18.477 -65.018 5.504 1.00 12.76 323 LYS A N 1
ATOM 2545 C CA . LYS A 1 323 ? 18.555 -63.666 4.903 1.00 14.19 323 LYS A CA 1
ATOM 2546 C C . LYS A 1 323 ? 17.285 -63.358 4.111 1.00 13.73 323 LYS A C 1
ATOM 2547 O O . LYS A 1 323 ? 16.665 -62.304 4.274 1.00 10.56 323 LYS A O 1
ATOM 2553 N N . GLU A 1 324 ? 16.880 -64.317 3.285 1.00 10.89 324 GLU A N 1
ATOM 2554 C CA . GLU A 1 324 ? 15.689 -64.187 2.432 1.00 11.33 324 GLU A CA 1
ATOM 2555 C C . GLU A 1 324 ? 14.420 -64.029 3.266 1.00 11.73 324 GLU A C 1
ATOM 2556 O O . GLU A 1 324 ? 13.594 -63.145 3.020 1.00 11.07 324 GLU A O 1
ATOM 2562 N N . LEU A 1 325 ? 14.275 -64.882 4.270 1.00 9.46 325 LEU A N 1
ATOM 2563 C CA . LEU A 1 325 ? 13.085 -64.852 5.121 1.00 11.03 325 LEU A CA 1
ATOM 2564 C C . LEU A 1 325 ? 12.963 -63.548 5.918 1.00 9.01 325 LEU A C 1
ATOM 2565 O O . LEU A 1 325 ? 11.869 -63.036 6.106 1.00 10.62 325 LEU A O 1
ATOM 2570 N N . ARG A 1 326 ? 14.076 -63.021 6.400 1.00 9.16 326 ARG A N 1
ATOM 2571 C CA . ARG A 1 326 ? 14.015 -61.758 7.142 1.00 12.63 326 ARG A CA 1
ATOM 2572 C C . ARG A 1 326 ? 13.705 -60.572 6.223 1.00 12.47 326 ARG A C 1
ATOM 2573 O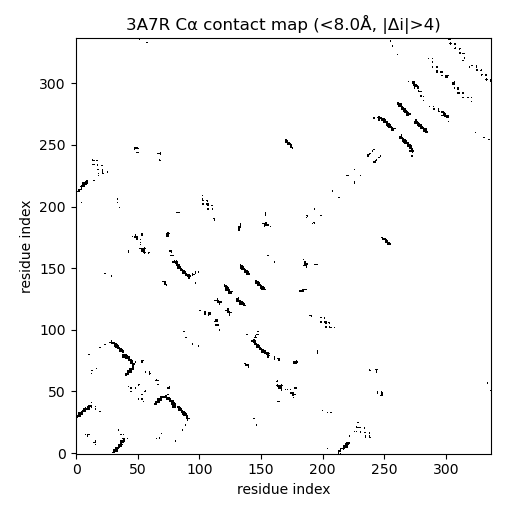 O . ARG A 1 326 ? 12.929 -59.687 6.592 1.00 13.22 326 ARG A O 1
ATOM 2581 N N . GLU A 1 327 ? 14.233 -60.584 4.998 1.00 12.19 327 GLU A N 1
ATOM 2582 C CA . GLU A 1 327 ? 13.846 -59.552 4.016 1.00 12.78 327 GLU A CA 1
ATOM 2583 C C . GLU A 1 327 ? 12.375 -59.684 3.656 1.00 11.36 327 GLU A C 1
ATOM 2584 O O . GLU A 1 327 ? 11.674 -58.692 3.530 1.00 10.34 327 GLU A O 1
ATOM 2590 N N . LEU A 1 328 ? 11.940 -60.904 3.356 1.00 12.64 328 LEU A N 1
ATOM 2591 C CA . LEU A 1 328 ? 10.533 -61.144 3.049 1.00 11.91 328 LEU A CA 1
ATOM 2592 C C . LEU A 1 328 ? 9.640 -60.635 4.184 1.00 11.77 328 LEU A C 1
ATOM 2593 O O . LEU A 1 328 ? 8.578 -60.034 3.952 1.00 10.58 328 LEU A O 1
ATOM 2598 N N . SER A 1 329 ? 10.022 -60.979 5.410 1.00 10.94 329 SER A N 1
ATOM 2599 C CA . SER A 1 329 ? 9.220 -60.627 6.576 1.00 13.26 329 SER A CA 1
ATOM 2600 C C . SER A 1 329 ? 9.047 -59.105 6.713 1.00 11.85 329 SER A C 1
ATOM 2601 O O . SER A 1 329 ? 7.925 -58.605 6.824 1.00 13.48 329 SER A O 1
ATOM 2604 N N . ALA A 1 330 ? 10.149 -58.373 6.612 1.00 11.66 330 ALA A N 1
ATOM 2605 C CA . ALA A 1 330 ? 10.117 -56.909 6.728 1.00 12.61 330 ALA A CA 1
ATOM 2606 C C . ALA A 1 330 ? 9.332 -56.260 5.598 1.00 15.11 330 ALA A C 1
ATOM 2607 O O . ALA A 1 330 ? 8.494 -55.370 5.832 1.00 12.10 330 ALA A O 1
ATOM 2609 N N . TRP A 1 331 ? 9.497 -56.785 4.385 1.00 12.18 331 TRP A N 1
ATOM 2610 C CA . TRP A 1 331 ? 8.729 -56.268 3.255 1.00 13.90 331 TRP A CA 1
ATOM 2611 C C . TRP A 1 331 ? 7.238 -56.506 3.449 1.00 13.01 331 TRP A C 1
ATOM 2612 O O . TRP A 1 331 ? 6.419 -55.609 3.240 1.00 11.92 331 TRP A O 1
ATOM 2623 N N . MET A 1 332 ? 6.885 -57.732 3.816 1.00 12.64 332 MET A N 1
ATOM 2624 C CA . MET A 1 332 ? 5.483 -58.129 3.868 1.00 13.30 332 MET A CA 1
ATOM 2625 C C . MET A 1 332 ? 4.762 -57.313 4.940 1.00 13.14 332 MET A C 1
ATOM 2626 O O . MET A 1 332 ? 3.635 -56.867 4.742 1.00 14.27 332 MET A O 1
ATOM 2631 N N . ALA A 1 333 ? 5.416 -57.103 6.076 1.00 14.27 333 ALA A N 1
ATOM 2632 C CA . ALA A 1 333 ? 4.809 -56.258 7.107 1.00 14.81 333 ALA A CA 1
ATOM 2633 C C . ALA A 1 333 ? 4.455 -54.885 6.521 1.00 12.91 333 ALA A C 1
ATOM 2634 O O . ALA A 1 333 ? 3.341 -54.387 6.703 1.00 15.26 333 ALA A O 1
ATOM 2636 N N . GLY A 1 334 ? 5.413 -54.263 5.846 1.00 15.09 334 GLY A N 1
ATOM 2637 C CA . GLY A 1 334 ? 5.218 -52.919 5.309 1.00 15.45 334 GLY A CA 1
ATOM 2638 C C . GLY A 1 334 ? 4.147 -52.921 4.235 1.00 17.17 334 GLY A C 1
ATOM 2639 O O . GLY A 1 334 ? 3.454 -51.921 4.027 1.00 14.58 334 GLY A O 1
ATOM 2640 N N . ALA A 1 335 ? 4.025 -54.042 3.529 1.00 15.03 335 ALA A N 1
ATOM 2641 C CA . ALA A 1 335 ? 3.074 -54.139 2.419 1.00 15.79 335 ALA A CA 1
ATOM 2642 C C . ALA A 1 335 ? 1.621 -54.240 2.877 1.00 13.83 335 ALA A C 1
ATOM 2643 O O . ALA A 1 335 ? 0.714 -53.945 2.107 1.00 14.23 335 ALA A O 1
ATOM 2645 N N . VAL A 1 336 ? 1.384 -54.758 4.080 1.00 12.82 336 VAL A N 1
ATOM 2646 C CA . VAL A 1 336 ? -0.001 -54.929 4.547 1.00 13.23 336 VAL A CA 1
ATOM 2647 C C . VAL A 1 336 ? -0.406 -53.847 5.568 1.00 16.05 336 VAL A C 1
ATOM 2648 O O . VAL A 1 336 ? -1.572 -53.767 5.961 1.00 15.76 336 VAL A O 1
ATOM 2652 N N . ARG A 1 337 ? 0.573 -53.084 6.048 1.00 16.55 337 ARG A N 1
ATOM 2653 C CA . ARG A 1 337 ? 0.298 -52.015 7.011 1.00 22.33 337 ARG A CA 1
ATOM 2654 C C . ARG A 1 337 ? -0.564 -50.924 6.369 1.00 22.77 337 ARG A C 1
ATOM 2655 O O . ARG A 1 337 ? -0.478 -50.615 5.170 1.00 25.85 337 ARG A O 1
#

Foldseek 3Di:
DQEAAEEEPDQDVLLVLLVVVLCQVVPDQRHKYKYKYFHAQEKEAEQQAALLQFWAVLVCVVVVRYYFYHDWGAGIFTTHQQKMKMKIKHWPPVDDVVLLVVLLQQLCVVVVFHWDDDDDFFIWGQDPVGIATQKGWTKDDDPIMIMIMMMGRAPDPVVVRCRTRPHPDFDKFFDGDYHDDTHHDHCCVVVVPDHSVSSSVSSQVSVCVSVVHHDDYHYDYPVDQDPGPCSVVSSVQRRDCLRRRQSHAWMKTWDWDADPQWIKIWIFTHHSQAGQAIDIDIPGPDCVLVVVLRVVRHRFGLALVRQLVSLVVSCVVPVVCVVVSNVVSVVSNSNSD

Sequence (337 aa):
STLRLLISDSYDPWFNLAVEECIFRQMPATQRVLFLWRNADTVVIGRAQNPWKECNTRRMEEDNVRLARRSSGGGAVFHDLGNTCFTFMAGKPEYDKTISTSIVLNALNALGVSAEASGRNDLVVKTVEGDRKVSGSAYRETKDRGFHHGTLLLNADLSRLANYLNPDKKKLAAKGITSVRSRVTNLTELLPGITHEQVCEAITEAFFAHYGERVEAEIISPNKTPDLPNFAETFARQSSWEWNFGQAPAFSHLLDERFTWGGVELHFDVEKGHITRAQVFTDSLNPAPLEALAGRLQGCLYRADMLQQECEALLVDFPEQEKELRELSAWMAGAVR